Protein AF-A0A382ZZ70-F1 (afdb_monomer_lite)

Secondary structure (DSSP, 8-state):
-BS---TTHHHHHHHHHHHHHHHHHHHHTT--EEEEEEEPPPSEEE-GGG-EEE-TTS-SS-EEEEEEE-SSS-EEEEETTEEEEE-SSS----S---S----EEEEETTEEEEE-TT-TTTT-GGG-SSPBB--HHHHHHHIIIIIHHHHHHHHHH-HHHHHHHHHH-SEEEEEP--SS----EE-SSSTTEEEEE--S-HHHHHHHHHHHHHHHHHHHHHHHS-SS-TTS-TT--B--TT-SS-B-GGGT--

Structure (mmCIF, N/CA/C/O backbone):
data_AF-A0A382ZZ70-F1
#
_entry.id   AF-A0A382ZZ70-F1
#
loop_
_atom_site.group_PDB
_atom_site.id
_atom_site.type_symbol
_atom_site.label_atom_id
_atom_site.label_alt_id
_atom_site.label_comp_id
_atom_site.label_asym_id
_atom_site.label_entity_id
_atom_site.label_seq_id
_atom_site.pdbx_PDB_ins_code
_atom_site.Cartn_x
_atom_site.Cartn_y
_atom_site.Cartn_z
_atom_site.occupancy
_atom_site.B_iso_or_equiv
_atom_site.auth_seq_id
_atom_site.auth_comp_id
_atom_site.auth_asym_id
_atom_site.auth_atom_id
_atom_site.pdbx_PDB_model_num
ATOM 1 N N . PHE A 1 1 ? 7.890 -3.917 -4.780 1.00 55.03 1 PHE A N 1
ATOM 2 C CA . PHE A 1 1 ? 6.941 -2.792 -4.949 1.00 55.03 1 PHE A CA 1
ATOM 3 C C . PHE A 1 1 ? 5.964 -3.090 -6.059 1.00 55.03 1 PHE A C 1
ATOM 5 O O . PHE A 1 1 ? 6.350 -3.782 -6.994 1.00 55.03 1 PHE A O 1
ATOM 12 N N . VAL A 1 2 ? 4.733 -2.582 -5.964 1.00 58.19 2 VAL A N 1
ATOM 13 C CA . VAL A 1 2 ? 3.688 -2.787 -6.975 1.00 58.19 2 VAL A CA 1
ATOM 14 C C . VAL A 1 2 ? 3.118 -1.459 -7.466 1.00 58.19 2 VAL A C 1
ATOM 16 O O . VAL A 1 2 ? 2.994 -0.510 -6.699 1.00 58.19 2 VAL A O 1
ATOM 19 N N . ASP A 1 3 ? 2.786 -1.356 -8.748 1.00 60.97 3 ASP A N 1
ATOM 20 C CA . ASP A 1 3 ? 2.114 -0.192 -9.346 1.00 60.97 3 ASP A CA 1
ATOM 21 C C . ASP A 1 3 ? 0.600 -0.414 -9.550 1.00 60.97 3 ASP A C 1
ATOM 23 O O . ASP A 1 3 ? -0.091 0.456 -10.077 1.00 60.97 3 ASP A O 1
ATOM 27 N N . SER A 1 4 ? 0.083 -1.574 -9.136 1.00 59.34 4 SER A N 1
ATOM 28 C CA . SER A 1 4 ? -1.316 -1.998 -9.254 1.00 59.34 4 SER A CA 1
ATOM 29 C C . SER A 1 4 ? -1.726 -2.788 -8.012 1.00 59.34 4 SER A C 1
ATOM 31 O O . SER A 1 4 ? -0.858 -3.199 -7.248 1.00 59.34 4 SER A O 1
ATOM 33 N N . LEU A 1 5 ? -3.029 -3.033 -7.860 1.00 56.03 5 LEU A N 1
ATOM 34 C CA . LEU A 1 5 ? -3.634 -3.944 -6.875 1.00 56.03 5 LEU A CA 1
ATOM 35 C C . LEU A 1 5 ? -3.997 -5.315 -7.487 1.00 56.03 5 LEU A C 1
ATOM 37 O O . LEU A 1 5 ? -4.421 -6.222 -6.786 1.00 56.03 5 LEU A O 1
ATOM 41 N N . GLU A 1 6 ? -3.822 -5.487 -8.802 1.00 65.75 6 GLU A N 1
ATOM 42 C CA . GLU A 1 6 ? -4.206 -6.706 -9.533 1.00 65.75 6 GLU A CA 1
ATOM 43 C C . GLU A 1 6 ? -3.298 -7.904 -9.179 1.00 65.75 6 GLU A C 1
ATOM 45 O O . GLU A 1 6 ? -2.078 -7.765 -9.304 1.00 65.75 6 GLU A O 1
ATOM 50 N N . PRO A 1 7 ? -3.831 -9.087 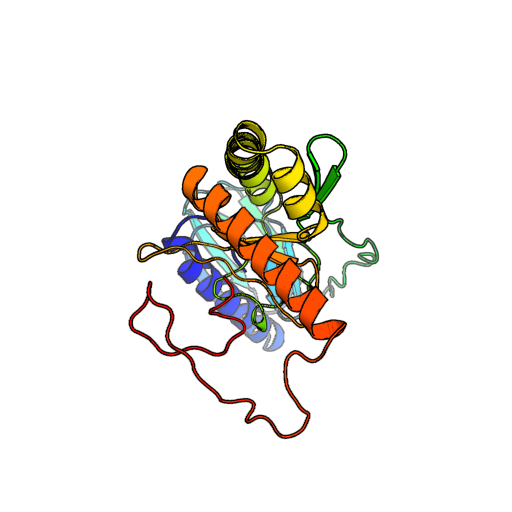-8.805 1.00 59.88 7 PRO A N 1
ATOM 51 C CA . PRO A 1 7 ? -3.048 -10.231 -8.318 1.00 59.88 7 PRO A CA 1
ATOM 52 C C . PRO A 1 7 ? -1.878 -10.659 -9.217 1.00 59.88 7 PRO A C 1
ATOM 54 O O . PRO A 1 7 ? -0.764 -10.870 -8.737 1.00 59.88 7 PRO A O 1
ATOM 57 N N . ASP A 1 8 ? -2.101 -10.711 -10.532 1.00 66.06 8 ASP A N 1
ATOM 58 C CA . ASP A 1 8 ? -1.100 -11.154 -11.514 1.00 66.06 8 ASP A CA 1
ATOM 59 C C . ASP A 1 8 ? 0.012 -10.118 -11.755 1.00 66.06 8 ASP A C 1
ATOM 61 O O . ASP A 1 8 ? 1.059 -10.428 -12.334 1.00 66.06 8 ASP A O 1
ATOM 65 N N . ARG A 1 9 ? -0.172 -8.879 -11.277 1.00 71.44 9 ARG A N 1
ATOM 66 C CA . ARG A 1 9 ? 0.776 -7.787 -11.506 1.00 71.44 9 ARG A CA 1
ATOM 67 C C . ARG A 1 9 ? 2.108 -8.003 -10.800 1.00 71.44 9 ARG A C 1
ATOM 69 O O . ARG A 1 9 ? 3.144 -7.595 -11.318 1.00 71.44 9 ARG A O 1
ATOM 76 N N . VAL A 1 10 ? 2.106 -8.646 -9.634 1.00 65.19 10 VAL A N 1
ATOM 77 C CA . VAL A 1 10 ? 3.328 -8.835 -8.838 1.00 65.19 10 VAL A CA 1
ATOM 78 C C . VAL A 1 10 ? 4.371 -9.644 -9.599 1.00 65.19 10 VAL A C 1
ATOM 80 O O . VAL A 1 10 ? 5.549 -9.295 -9.573 1.00 65.19 10 VAL A O 1
ATOM 83 N N . ILE A 1 11 ? 3.960 -10.693 -10.314 1.00 68.88 11 ILE A N 1
ATOM 84 C CA . ILE A 1 11 ? 4.883 -11.500 -11.123 1.00 68.88 11 ILE A CA 1
ATOM 85 C C . ILE A 1 11 ? 5.451 -10.654 -12.267 1.00 68.88 11 ILE A C 1
ATOM 87 O O . ILE A 1 11 ? 6.662 -10.648 -12.484 1.00 68.88 11 ILE A O 1
ATOM 91 N N . GLU A 1 12 ? 4.600 -9.898 -12.966 1.00 72.69 12 GLU A N 1
ATOM 92 C CA . GLU A 1 12 ? 5.040 -9.015 -14.051 1.00 72.69 12 GLU A CA 1
ATOM 93 C C . GLU A 1 12 ? 6.041 -7.957 -13.578 1.00 72.69 12 GLU A C 1
ATOM 95 O O . GLU A 1 12 ? 7.000 -7.666 -14.286 1.00 72.69 12 GLU A O 1
ATOM 100 N N . LEU A 1 13 ? 5.872 -7.409 -12.375 1.00 71.31 13 LEU A N 1
ATOM 101 C CA . LEU A 1 13 ? 6.796 -6.410 -11.846 1.00 71.31 13 LEU A CA 1
ATOM 102 C C . LEU A 1 13 ? 8.138 -6.988 -11.415 1.00 71.31 13 LEU A C 1
ATOM 104 O O . LEU A 1 13 ? 9.157 -6.360 -11.680 1.00 71.31 13 LEU A O 1
ATOM 108 N N . HIS A 1 14 ? 8.170 -8.189 -10.832 1.00 72.25 14 HIS A N 1
ATOM 109 C CA . HIS A 1 14 ? 9.442 -8.874 -10.589 1.00 72.25 14 HIS A CA 1
ATOM 110 C C . HIS A 1 14 ? 10.169 -9.170 -11.905 1.00 72.25 14 HIS A C 1
ATOM 112 O O . HIS A 1 14 ? 11.382 -8.991 -11.998 1.00 72.25 14 HIS A O 1
ATOM 118 N N . LEU A 1 15 ? 9.432 -9.572 -12.948 1.00 78.56 15 LEU A N 1
ATOM 119 C CA . LEU A 1 15 ? 10.000 -9.744 -14.285 1.00 78.56 15 LEU A CA 1
ATOM 120 C C . LEU A 1 15 ? 10.537 -8.422 -14.845 1.00 78.56 15 LEU A C 1
ATOM 122 O O . LEU A 1 15 ? 11.616 -8.422 -15.427 1.00 78.56 15 LEU A O 1
ATOM 126 N N . LEU A 1 16 ? 9.836 -7.303 -14.643 1.00 82.38 16 LEU A N 1
ATOM 127 C CA . LEU A 1 16 ? 10.285 -5.970 -15.062 1.00 82.38 16 LEU A CA 1
ATOM 128 C C . LEU A 1 16 ? 11.515 -5.485 -14.287 1.00 82.38 16 LEU A C 1
ATOM 130 O O . LEU A 1 16 ? 12.377 -4.834 -14.870 1.00 82.38 16 LEU A O 1
ATOM 134 N N . GLU A 1 17 ? 11.628 -5.815 -13.002 1.00 77.69 17 GLU A N 1
ATOM 135 C CA . GLU A 1 17 ? 12.801 -5.484 -12.191 1.00 77.69 17 GLU A CA 1
ATOM 136 C C . GLU A 1 17 ? 14.027 -6.299 -12.624 1.00 77.69 17 GLU A C 1
ATOM 138 O O . GLU A 1 17 ? 15.085 -5.728 -12.895 1.00 77.69 17 GLU A O 1
ATOM 143 N N . LEU A 1 18 ? 13.871 -7.617 -12.796 1.00 80.69 18 LEU A N 1
ATOM 144 C CA . LEU A 1 18 ? 14.913 -8.479 -13.363 1.00 80.69 18 LEU A CA 1
ATOM 145 C C . LEU A 1 18 ? 15.307 -8.030 -14.771 1.00 80.69 18 LEU A C 1
ATOM 147 O O . LEU A 1 18 ? 16.489 -8.014 -15.115 1.00 80.69 18 LEU A O 1
ATOM 151 N N . PHE A 1 19 ? 14.322 -7.631 -15.572 1.00 86.31 19 PHE A N 1
ATOM 152 C CA . PHE A 1 19 ? 14.548 -7.067 -16.891 1.00 86.31 19 PHE A CA 1
ATOM 153 C C . PHE A 1 19 ? 15.353 -5.765 -16.814 1.00 86.31 19 PHE A C 1
ATOM 155 O O . PHE A 1 19 ? 16.326 -5.622 -17.546 1.00 86.31 19 PHE A O 1
ATOM 162 N N . GLY A 1 20 ? 15.021 -4.853 -15.898 1.00 85.31 20 GLY A N 1
ATOM 163 C CA . GLY A 1 20 ? 15.770 -3.613 -15.689 1.00 85.31 20 GLY A CA 1
ATOM 164 C C . GLY A 1 20 ? 17.231 -3.855 -15.301 1.00 85.31 20 GLY A C 1
ATOM 165 O O . GLY A 1 20 ? 18.121 -3.198 -15.840 1.00 85.31 20 GLY A O 1
ATOM 166 N N . ILE A 1 21 ? 17.489 -4.842 -14.434 1.00 81.31 21 ILE A N 1
ATOM 167 C CA . ILE A 1 21 ? 18.848 -5.286 -14.070 1.00 81.31 21 ILE A CA 1
ATOM 168 C C . ILE A 1 21 ? 19.575 -5.874 -15.286 1.00 81.31 21 ILE A C 1
ATOM 170 O O . ILE A 1 21 ? 20.747 -5.579 -15.520 1.00 81.31 21 ILE A O 1
ATOM 174 N N . TRP A 1 22 ? 18.891 -6.699 -16.079 1.00 89.38 22 TRP A N 1
ATOM 175 C CA . TRP A 1 22 ? 19.470 -7.302 -17.277 1.00 89.38 22 TRP A CA 1
ATOM 176 C C . TRP A 1 22 ? 19.806 -6.258 -18.349 1.00 89.38 22 TRP A C 1
ATOM 178 O O . TRP A 1 22 ? 20.884 -6.321 -18.938 1.00 89.38 22 TRP A O 1
ATOM 188 N N . VAL A 1 23 ? 18.936 -5.267 -18.567 1.00 87.62 23 VAL A N 1
ATOM 189 C CA . VAL A 1 23 ? 19.195 -4.143 -19.479 1.00 87.62 23 VAL A CA 1
ATOM 190 C C . VAL A 1 23 ? 20.415 -3.349 -19.021 1.00 87.62 23 VAL A C 1
ATOM 192 O O . VAL A 1 23 ? 21.303 -3.109 -19.837 1.00 87.62 23 VAL A O 1
ATOM 195 N N . ASP A 1 24 ? 20.501 -2.997 -17.734 1.00 85.56 24 ASP A N 1
ATOM 196 C CA . ASP A 1 24 ? 21.670 -2.314 -17.157 1.00 85.56 24 ASP A CA 1
ATOM 197 C C . ASP A 1 24 ? 22.956 -3.114 -17.415 1.00 85.56 24 ASP A C 1
ATOM 199 O O . ASP A 1 24 ? 23.931 -2.586 -17.950 1.00 85.56 24 ASP A O 1
ATOM 203 N N . PHE A 1 25 ? 22.930 -4.427 -17.163 1.00 86.94 25 PHE A N 1
ATOM 204 C CA . PHE A 1 25 ? 24.057 -5.310 -17.456 1.00 86.94 25 PHE A CA 1
ATOM 205 C C . PHE A 1 25 ? 24.441 -5.302 -18.945 1.00 86.94 25 PHE A C 1
ATOM 207 O O . PHE A 1 25 ? 25.616 -5.152 -19.279 1.00 86.94 25 PHE A O 1
ATOM 214 N N . MET A 1 26 ? 23.478 -5.433 -19.861 1.00 89.88 26 MET A N 1
ATOM 215 C CA . MET A 1 26 ? 23.750 -5.445 -21.304 1.00 89.88 26 MET A CA 1
ATOM 216 C C . MET A 1 26 ? 24.325 -4.114 -21.799 1.00 89.88 26 MET A C 1
ATOM 218 O O . MET A 1 26 ? 25.269 -4.111 -22.594 1.00 89.88 26 MET A O 1
ATOM 222 N N . VAL A 1 27 ? 23.806 -2.996 -21.286 1.00 86.69 27 VAL A N 1
ATOM 223 C CA . VAL A 1 27 ? 24.282 -1.643 -21.596 1.00 86.69 27 VAL A CA 1
ATOM 224 C C . VAL A 1 27 ? 25.704 -1.427 -21.077 1.00 86.69 27 VAL A C 1
ATOM 226 O O . VAL A 1 27 ? 26.567 -0.994 -21.839 1.00 86.69 27 VAL A O 1
ATOM 229 N N . GLN A 1 28 ? 26.000 -1.813 -19.832 1.00 83.44 28 GLN A N 1
ATOM 230 C CA . GLN A 1 28 ? 27.357 -1.735 -19.272 1.00 83.44 28 GLN A CA 1
ATOM 231 C C . GLN A 1 28 ? 28.364 -2.582 -20.062 1.00 83.44 28 GLN A C 1
ATOM 233 O O . GLN A 1 28 ? 29.508 -2.174 -20.261 1.00 83.44 28 GLN A O 1
ATOM 238 N N . GLN A 1 29 ? 27.936 -3.747 -20.555 1.00 88.31 29 GLN A N 1
ATOM 239 C CA . GLN A 1 29 ? 28.754 -4.620 -21.401 1.00 88.31 29 GLN A CA 1
ATOM 240 C C . GLN A 1 29 ? 28.801 -4.178 -22.873 1.00 88.31 29 GLN A C 1
ATOM 242 O O . GLN A 1 29 ? 29.468 -4.838 -23.673 1.00 88.31 29 GLN A O 1
ATOM 247 N N . LYS A 1 30 ? 28.097 -3.099 -23.251 1.00 88.06 30 LYS A N 1
ATOM 248 C CA . LYS A 1 30 ? 27.948 -2.622 -24.638 1.00 88.06 30 LYS A CA 1
ATOM 249 C C . LYS A 1 30 ? 27.485 -3.719 -25.602 1.00 88.06 30 LYS A C 1
ATOM 251 O O . LYS A 1 30 ? 27.866 -3.751 -26.772 1.00 88.06 30 LYS A O 1
ATOM 256 N N . LYS A 1 31 ? 26.679 -4.662 -25.105 1.00 90.50 31 LYS A N 1
ATOM 257 C CA . LYS A 1 31 ? 26.164 -5.778 -25.900 1.00 90.50 31 LYS A CA 1
ATOM 258 C C . LYS A 1 31 ? 24.823 -5.379 -26.508 1.00 90.50 31 LYS A C 1
ATOM 260 O O . LYS A 1 31 ? 23.887 -5.131 -25.748 1.00 90.50 31 LYS A O 1
ATOM 265 N N . PRO A 1 32 ? 24.706 -5.323 -27.845 1.00 92.00 32 PRO A N 1
ATOM 266 C CA . PRO A 1 32 ? 23.441 -4.995 -28.476 1.00 92.00 32 PRO A CA 1
ATOM 267 C C . PRO A 1 32 ? 22.414 -6.097 -28.219 1.00 92.00 32 PRO A C 1
ATOM 269 O O . PRO A 1 32 ? 22.760 -7.277 -28.101 1.00 92.00 32 PRO A O 1
ATOM 272 N N . PHE A 1 33 ? 21.147 -5.706 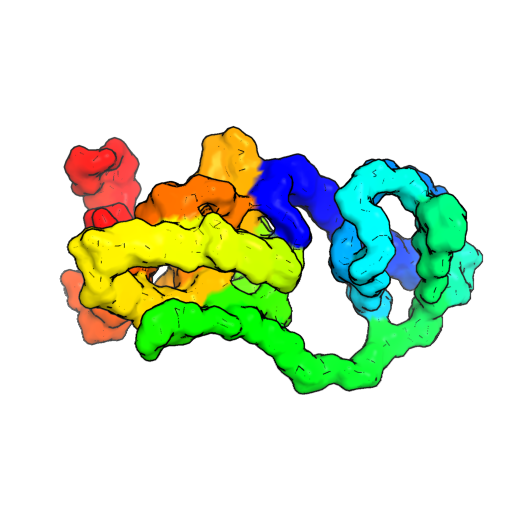-28.154 1.00 94.38 33 PHE A N 1
ATOM 273 C CA . PHE A 1 33 ? 20.030 -6.636 -28.056 1.00 94.38 33 PHE A CA 1
ATOM 274 C C . PHE A 1 33 ? 18.782 -6.060 -28.715 1.00 94.38 33 PHE A C 1
ATOM 276 O O . PHE A 1 33 ? 18.631 -4.844 -28.838 1.00 94.38 33 PHE A O 1
ATOM 283 N N . ASP A 1 34 ? 17.885 -6.959 -29.096 1.00 93.19 34 ASP A N 1
ATOM 284 C CA . ASP A 1 34 ? 16.534 -6.661 -29.552 1.00 93.19 34 ASP A CA 1
ATOM 285 C C . ASP A 1 34 ? 15.608 -7.714 -28.937 1.00 93.19 34 ASP A C 1
ATOM 287 O O . ASP A 1 34 ? 15.880 -8.918 -29.016 1.00 93.19 34 ASP A O 1
ATOM 291 N N . LEU A 1 35 ? 14.573 -7.260 -28.238 1.00 92.44 35 LEU A N 1
ATOM 292 C CA . LEU A 1 35 ? 13.635 -8.103 -27.517 1.00 92.44 35 LEU A CA 1
ATOM 293 C C . LEU A 1 35 ? 12.217 -7.572 -27.694 1.00 92.44 35 LEU A C 1
ATOM 295 O O . LEU A 1 35 ? 11.973 -6.371 -27.648 1.00 92.44 35 LEU A O 1
ATOM 299 N N . SER A 1 36 ? 11.261 -8.490 -27.809 1.00 89.62 36 SER A N 1
ATOM 300 C CA . SER A 1 36 ? 9.839 -8.163 -27.746 1.00 89.62 36 SER A CA 1
ATOM 301 C C . SER A 1 36 ? 9.205 -8.766 -26.496 1.00 89.62 36 SER A C 1
ATOM 303 O O . SER A 1 36 ? 9.306 -9.971 -26.269 1.00 89.62 36 SER A O 1
ATOM 305 N N . LEU A 1 37 ? 8.545 -7.934 -25.690 1.00 86.75 37 LEU A N 1
ATOM 306 C CA . LEU A 1 37 ? 7.870 -8.338 -24.457 1.00 86.75 37 LEU A CA 1
ATOM 307 C C . LEU A 1 37 ? 6.396 -7.950 -24.509 1.00 86.75 37 LEU A C 1
ATOM 309 O O . LEU A 1 37 ? 6.065 -6.787 -24.710 1.00 86.75 37 LEU A O 1
ATOM 313 N N . ASN A 1 38 ? 5.506 -8.918 -24.284 1.00 86.06 38 ASN A N 1
ATOM 314 C CA . ASN A 1 38 ? 4.085 -8.642 -24.106 1.00 86.06 38 ASN A CA 1
ATOM 315 C C . ASN A 1 38 ? 3.797 -8.407 -22.619 1.00 86.06 38 ASN A C 1
ATOM 317 O O . ASN A 1 38 ? 3.591 -9.366 -21.872 1.00 86.06 38 ASN A O 1
ATOM 321 N N . ILE A 1 39 ? 3.847 -7.150 -22.180 1.00 80.81 39 ILE A N 1
ATOM 322 C CA . ILE A 1 39 ? 3.742 -6.773 -20.767 1.00 80.81 39 ILE A CA 1
ATOM 323 C C . ILE A 1 39 ? 3.079 -5.403 -20.603 1.00 80.81 39 ILE A C 1
ATOM 325 O O . ILE A 1 39 ? 3.133 -4.551 -21.488 1.00 80.81 39 ILE A O 1
ATOM 329 N N . LYS A 1 40 ? 2.448 -5.182 -19.450 1.00 80.88 40 LYS A N 1
ATOM 330 C CA . LYS A 1 40 ? 1.959 -3.863 -19.039 1.00 80.88 40 LYS A CA 1
ATOM 331 C C . LYS A 1 40 ? 3.138 -3.064 -18.467 1.00 80.88 40 LYS A C 1
ATOM 333 O O . LYS A 1 40 ? 3.732 -3.474 -17.470 1.00 80.88 40 LYS A O 1
ATOM 338 N N . MET A 1 41 ? 3.527 -1.951 -19.089 1.00 82.31 41 MET A N 1
ATOM 339 C CA . MET A 1 41 ? 4.642 -1.136 -18.577 1.00 82.31 41 MET A CA 1
ATOM 340 C C . MET A 1 41 ? 4.222 -0.348 -17.325 1.00 82.31 41 MET A C 1
ATOM 342 O O . MET A 1 41 ? 3.095 0.153 -17.277 1.00 82.31 41 MET A O 1
ATOM 346 N N . PRO A 1 42 ? 5.088 -0.249 -16.298 1.00 76.81 42 PRO A N 1
ATOM 347 C CA . PRO A 1 42 ? 4.790 0.508 -15.090 1.00 76.81 42 PRO A CA 1
ATOM 348 C C . PRO A 1 42 ? 4.960 2.005 -15.325 1.00 76.81 42 PRO A C 1
ATOM 350 O O . PRO A 1 42 ? 5.723 2.398 -16.197 1.00 76.81 42 PRO A O 1
ATOM 353 N N . ASP A 1 43 ? 4.315 2.851 -14.514 1.00 75.31 43 ASP A N 1
ATOM 354 C CA . ASP A 1 43 ? 4.475 4.319 -14.587 1.00 75.31 43 ASP A CA 1
ATOM 355 C C . ASP A 1 43 ? 5.930 4.780 -14.480 1.00 75.31 43 ASP A C 1
ATOM 357 O O . ASP A 1 43 ? 6.321 5.790 -15.069 1.00 75.31 43 ASP A O 1
ATOM 361 N N . LEU A 1 44 ? 6.722 4.030 -13.720 1.00 76.69 44 LEU A N 1
ATOM 362 C CA . LEU A 1 44 ? 8.132 4.264 -13.499 1.00 76.69 44 LEU A CA 1
ATOM 363 C C . LEU A 1 44 ? 8.865 2.923 -13.587 1.00 76.69 44 LEU A C 1
ATOM 365 O O . LEU A 1 44 ? 8.573 2.011 -12.815 1.00 76.69 44 LEU A O 1
ATOM 369 N N . LEU A 1 45 ? 9.817 2.802 -14.511 1.00 81.06 45 LEU A N 1
ATOM 370 C CA . LEU A 1 45 ? 10.689 1.633 -14.637 1.00 81.06 45 LEU A CA 1
ATOM 371 C C . LEU A 1 45 ? 12.103 2.004 -14.199 1.00 81.06 45 LEU A C 1
ATOM 373 O O . LEU A 1 45 ? 12.702 2.924 -14.755 1.00 81.06 45 LEU A O 1
ATOM 377 N N . LYS A 1 46 ? 12.650 1.274 -13.229 1.00 79.69 46 LYS A N 1
ATOM 378 C CA . LYS A 1 46 ? 14.050 1.404 -12.817 1.00 79.69 46 LYS A CA 1
ATOM 379 C C . LYS A 1 46 ? 14.935 0.522 -13.699 1.00 79.69 46 LYS A C 1
ATOM 381 O O . LYS A 1 46 ? 14.676 -0.670 -13.827 1.00 79.69 46 LYS A O 1
ATOM 386 N N . LEU A 1 47 ? 15.998 1.090 -14.259 1.00 82.44 47 LEU A N 1
ATOM 387 C CA . LEU A 1 47 ? 16.979 0.389 -15.092 1.00 82.44 47 LEU A CA 1
ATOM 388 C C . LEU A 1 47 ? 18.350 0.340 -14.411 1.00 82.44 47 LEU A C 1
ATOM 390 O O . LEU A 1 47 ? 19.324 0.902 -14.906 1.00 82.44 47 LEU A O 1
ATOM 394 N N . GLY A 1 48 ? 18.414 -0.289 -13.236 1.00 73.50 48 GLY A N 1
ATOM 395 C CA . GLY A 1 48 ? 19.660 -0.413 -12.475 1.00 73.50 48 GLY A CA 1
ATOM 396 C C . GLY A 1 48 ? 20.349 0.941 -12.263 1.00 73.50 48 GLY A C 1
ATOM 397 O O . GLY A 1 48 ? 19.742 1.866 -11.717 1.00 73.50 48 GLY A O 1
ATOM 398 N N . SER A 1 49 ? 21.605 1.050 -12.700 1.00 69.12 49 SER A N 1
ATOM 399 C CA . SER A 1 49 ? 22.413 2.275 -12.615 1.00 69.12 49 SER A CA 1
ATOM 400 C C . SER A 1 49 ? 22.005 3.394 -13.585 1.00 69.12 49 SER A C 1
ATOM 402 O O . SER A 1 49 ? 22.362 4.549 -13.360 1.00 69.12 49 SER A O 1
ATOM 404 N N . LEU A 1 50 ? 21.211 3.091 -14.619 1.00 72.81 50 LEU A N 1
ATOM 405 C CA . LEU A 1 50 ? 20.767 4.055 -15.637 1.00 72.81 50 LEU A CA 1
ATOM 406 C C . LEU A 1 50 ? 19.639 4.982 -15.143 1.00 72.81 50 LEU A C 1
ATOM 408 O O . LEU A 1 50 ? 19.235 5.901 -15.855 1.00 72.81 50 LEU A O 1
ATOM 412 N N . GLY A 1 51 ? 19.120 4.750 -13.933 1.00 74.00 51 GLY A N 1
ATOM 413 C CA . GLY A 1 51 ? 18.076 5.568 -13.317 1.00 74.00 51 GLY A CA 1
ATOM 414 C C . GLY A 1 51 ? 16.658 5.085 -13.629 1.00 74.00 51 GLY A C 1
ATOM 415 O O . GLY A 1 51 ? 16.404 3.883 -13.731 1.00 74.00 51 GLY A O 1
ATOM 416 N N . HIS A 1 52 ? 15.714 6.026 -13.718 1.00 77.19 52 HIS A N 1
ATOM 417 C CA . HIS A 1 52 ? 14.292 5.732 -13.912 1.00 77.19 52 HIS A CA 1
ATOM 418 C C . HIS A 1 52 ? 13.768 6.283 -15.240 1.00 77.19 52 HIS A C 1
ATOM 420 O O . HIS A 1 52 ? 14.063 7.418 -15.612 1.00 77.19 52 HIS A O 1
ATOM 426 N N . ILE A 1 53 ? 12.916 5.506 -15.908 1.00 80.00 53 ILE A N 1
ATOM 427 C CA . ILE A 1 53 ? 12.155 5.917 -17.091 1.00 80.00 53 ILE A CA 1
ATOM 428 C C . ILE A 1 53 ? 10.692 6.097 -16.695 1.00 80.00 53 ILE A C 1
ATOM 430 O O . ILE A 1 53 ? 10.107 5.220 -16.062 1.00 80.00 53 ILE A O 1
ATOM 434 N N . LYS A 1 54 ? 10.095 7.226 -17.087 1.00 79.25 54 LYS A N 1
ATOM 435 C CA . LYS A 1 54 ? 8.676 7.527 -16.860 1.00 79.25 54 LYS A CA 1
ATOM 436 C C . LYS A 1 54 ? 7.825 7.101 -18.059 1.00 79.25 54 LYS A C 1
ATOM 438 O O . LYS A 1 54 ? 8.107 7.493 -19.188 1.00 79.25 54 LYS A O 1
ATOM 443 N N . PHE A 1 55 ? 6.734 6.389 -17.790 1.00 77.56 55 PHE A N 1
ATOM 444 C CA . PHE A 1 55 ? 5.738 5.928 -18.765 1.00 77.56 55 PHE A CA 1
ATOM 445 C C . PHE A 1 55 ? 4.348 6.556 -18.518 1.00 77.56 55 PHE A C 1
ATOM 447 O O . PHE A 1 55 ? 3.313 5.932 -18.742 1.00 77.56 55 PHE A O 1
ATOM 454 N N . GLN A 1 56 ? 4.308 7.809 -18.058 1.00 62.72 56 GLN A N 1
ATOM 455 C CA . GLN A 1 56 ? 3.112 8.436 -17.470 1.00 62.72 56 GLN A CA 1
ATOM 456 C C . GLN A 1 56 ? 1.921 8.676 -18.429 1.00 62.72 56 GLN A C 1
ATOM 458 O O . GLN A 1 56 ? 0.854 9.046 -17.957 1.00 62.72 56 GLN A O 1
ATOM 463 N N . ASN A 1 57 ? 2.049 8.416 -19.737 1.00 62.94 57 ASN A N 1
ATOM 464 C CA . ASN A 1 57 ? 0.993 8.660 -20.737 1.00 62.94 57 ASN A CA 1
ATOM 465 C C . ASN A 1 57 ? 0.692 7.457 -21.653 1.00 62.94 57 ASN A C 1
ATOM 467 O O . ASN A 1 57 ? 0.065 7.628 -22.697 1.00 62.94 57 ASN A O 1
ATOM 471 N N . TYR A 1 58 ? 1.148 6.251 -21.308 1.00 67.12 58 TYR A N 1
ATOM 472 C CA . TYR A 1 58 ? 0.938 5.068 -22.150 1.00 67.12 58 TYR A CA 1
ATOM 473 C C . TYR A 1 58 ? -0.287 4.269 -21.717 1.00 67.12 58 TYR A C 1
ATOM 475 O O . TYR A 1 58 ? -0.704 4.324 -20.555 1.00 67.12 58 TYR A O 1
ATOM 483 N N . SER A 1 59 ? -0.864 3.517 -22.661 1.00 63.44 59 SER A N 1
ATOM 484 C CA . SER A 1 59 ? -1.968 2.613 -22.344 1.00 63.44 59 SER A CA 1
ATOM 485 C C . SER A 1 59 ? -1.553 1.651 -21.224 1.00 63.44 59 SER A C 1
ATOM 487 O O . SER A 1 59 ? -0.434 1.136 -21.186 1.00 63.44 59 SER A O 1
ATOM 489 N N . LYS A 1 60 ? -2.481 1.457 -20.284 1.00 66.69 60 LYS A N 1
ATOM 490 C CA . LYS A 1 60 ? -2.331 0.591 -19.110 1.00 66.69 60 LYS A CA 1
ATOM 491 C C . LYS A 1 60 ? -2.700 -0.860 -19.407 1.00 66.69 60 LYS A C 1
ATOM 493 O O . LYS A 1 60 ? -2.782 -1.660 -18.476 1.00 66.69 60 LYS A O 1
ATOM 498 N N . ASP A 1 61 ? -2.911 -1.191 -20.674 1.00 72.56 61 ASP A N 1
ATOM 499 C CA . ASP A 1 61 ? -3.147 -2.554 -21.116 1.00 72.56 61 ASP A CA 1
ATOM 500 C C . ASP A 1 61 ? -1.827 -3.299 -21.333 1.00 72.56 61 ASP A C 1
ATOM 502 O O . ASP A 1 61 ? -0.739 -2.721 -21.407 1.00 72.56 61 ASP A O 1
ATOM 506 N N . LYS A 1 62 ? -1.924 -4.624 -21.429 1.00 72.69 62 LYS A N 1
ATOM 507 C CA . LYS A 1 62 ? -0.795 -5.472 -21.798 1.00 72.69 62 LYS A CA 1
ATOM 508 C C . LYS A 1 62 ? -0.523 -5.295 -23.293 1.00 72.69 62 LYS A C 1
ATOM 510 O O . LYS A 1 62 ? -1.385 -5.604 -24.116 1.00 72.69 62 LYS A O 1
ATOM 515 N N . LEU A 1 63 ? 0.650 -4.767 -23.633 1.00 81.12 63 LEU A N 1
ATOM 516 C CA . LEU A 1 63 ? 1.022 -4.429 -25.007 1.00 81.12 63 LEU A CA 1
ATOM 517 C C . LEU A 1 63 ? 2.326 -5.121 -25.394 1.00 81.12 63 LEU A C 1
ATOM 519 O O . LEU A 1 63 ? 3.145 -5.456 -24.538 1.00 81.12 63 LEU A O 1
ATOM 523 N N . LEU A 1 64 ? 2.521 -5.314 -26.699 1.00 85.75 64 LEU A N 1
ATOM 524 C CA . LEU A 1 64 ? 3.779 -5.812 -27.243 1.00 85.75 64 LEU A CA 1
ATOM 525 C C . LEU A 1 64 ? 4.766 -4.649 -27.383 1.00 85.75 64 LEU A C 1
ATOM 527 O O . LEU A 1 64 ? 4.619 -3.810 -28.270 1.00 85.75 64 LEU A O 1
ATOM 531 N N . TRP A 1 65 ? 5.768 -4.629 -26.511 1.00 87.62 65 TRP A N 1
ATOM 532 C CA . TRP A 1 65 ? 6.854 -3.658 -26.515 1.00 87.62 65 TRP A CA 1
ATOM 533 C C . TRP A 1 65 ? 8.069 -4.220 -27.238 1.00 87.62 65 TRP A C 1
ATOM 535 O O . TRP A 1 65 ? 8.546 -5.296 -26.880 1.00 87.62 65 TRP A O 1
ATOM 545 N N . SER A 1 66 ? 8.600 -3.474 -28.202 1.00 89.81 66 SER A N 1
ATOM 546 C CA . SER A 1 66 ? 9.909 -3.724 -28.807 1.00 89.81 66 SER A CA 1
ATOM 547 C C . SER A 1 66 ? 10.960 -2.904 -28.070 1.00 89.81 66 SER A C 1
ATOM 549 O O . SER A 1 66 ? 10.859 -1.680 -27.994 1.00 89.81 66 SER A O 1
ATOM 551 N N . ILE A 1 67 ? 11.953 -3.576 -27.495 1.00 91.19 67 ILE A N 1
ATOM 552 C CA . ILE A 1 67 ? 12.996 -2.958 -26.682 1.00 91.19 67 ILE A CA 1
ATOM 553 C C . ILE A 1 67 ? 14.341 -3.312 -27.290 1.00 91.19 67 ILE A C 1
ATOM 555 O O . ILE A 1 67 ? 14.686 -4.490 -27.393 1.00 91.19 67 ILE A O 1
ATOM 559 N N . SER A 1 68 ? 15.105 -2.298 -27.683 1.00 91.62 68 SER A N 1
ATOM 560 C CA . SER A 1 68 ? 16.375 -2.517 -28.370 1.00 91.62 68 SER A CA 1
ATOM 561 C C . SER A 1 68 ? 17.471 -1.606 -27.847 1.00 91.62 68 SER A C 1
ATOM 563 O O . SER A 1 68 ? 17.224 -0.459 -27.482 1.00 91.62 68 SER A O 1
ATOM 565 N N . TYR A 1 69 ? 18.693 -2.120 -27.829 1.00 91.50 69 TYR A N 1
ATOM 566 C CA . TYR A 1 69 ? 19.893 -1.349 -27.548 1.00 91.50 69 TYR A CA 1
ATOM 567 C C . TYR A 1 69 ? 20.904 -1.576 -28.664 1.00 91.50 69 TYR A C 1
ATOM 569 O O . TYR A 1 69 ? 21.254 -2.715 -28.977 1.00 91.50 69 TYR A O 1
ATOM 577 N N . ASN A 1 70 ? 21.399 -0.489 -29.253 1.00 86.62 70 ASN A N 1
ATOM 578 C CA . ASN A 1 70 ? 22.306 -0.552 -30.402 1.00 86.62 70 ASN A CA 1
ATOM 579 C C . ASN A 1 70 ? 23.778 -0.846 -30.037 1.00 86.62 70 ASN A C 1
ATOM 581 O O . ASN A 1 70 ? 24.624 -0.887 -30.928 1.00 86.62 70 ASN A O 1
ATOM 585 N N . GLY A 1 71 ? 24.100 -1.047 -28.753 1.00 81.62 71 GLY A N 1
ATOM 586 C CA . GLY A 1 71 ? 25.462 -1.344 -28.290 1.00 81.62 71 GLY A CA 1
ATOM 587 C C . GLY A 1 71 ? 26.339 -0.114 -28.029 1.00 81.62 71 GLY A C 1
ATOM 588 O O . GLY A 1 71 ? 27.476 -0.272 -27.589 1.00 81.62 71 GLY A O 1
ATOM 589 N N . ALA A 1 72 ? 25.838 1.098 -28.281 1.00 75.44 72 ALA A N 1
ATOM 590 C CA . ALA A 1 72 ? 26.611 2.322 -28.082 1.00 75.44 72 ALA A CA 1
ATOM 591 C C . ALA A 1 72 ? 25.804 3.417 -27.378 1.00 75.44 72 ALA A C 1
ATOM 593 O O . ALA A 1 72 ? 26.160 3.810 -26.270 1.00 75.44 72 ALA A O 1
ATOM 594 N N . ASP A 1 73 ? 24.679 3.840 -27.958 1.00 76.38 73 ASP A N 1
ATOM 595 C CA . ASP A 1 73 ? 24.159 5.193 -27.715 1.00 76.38 73 ASP A CA 1
ATOM 596 C C . ASP A 1 73 ? 22.652 5.265 -27.458 1.00 76.38 73 ASP A C 1
ATOM 598 O O . ASP A 1 73 ? 22.174 6.258 -26.913 1.00 76.38 73 ASP A O 1
ATOM 602 N N . ILE A 1 74 ? 21.875 4.262 -27.880 1.00 84.62 74 ILE A N 1
ATOM 603 C CA . ILE A 1 74 ? 20.410 4.355 -27.868 1.00 84.62 74 ILE A CA 1
ATOM 604 C C . ILE A 1 74 ? 19.815 3.071 -27.317 1.00 84.62 74 ILE A C 1
ATOM 606 O O . ILE A 1 74 ? 19.938 2.015 -27.938 1.00 84.62 74 ILE A O 1
ATOM 610 N N . LEU A 1 75 ? 19.139 3.199 -26.175 1.00 87.50 75 LEU A N 1
ATOM 611 C CA . LEU A 1 75 ? 18.165 2.241 -25.669 1.00 87.50 75 LEU A CA 1
ATOM 612 C C . LEU A 1 75 ? 16.768 2.746 -26.042 1.00 87.50 75 LEU A C 1
ATOM 614 O O . LEU A 1 75 ? 16.393 3.850 -25.650 1.00 87.50 75 LEU A O 1
ATOM 618 N N . SER A 1 76 ? 15.998 1.968 -26.794 1.00 88.44 76 SER A N 1
ATOM 619 C CA . SER A 1 76 ? 14.646 2.327 -27.216 1.00 88.44 76 SER A CA 1
ATOM 620 C C . SER A 1 76 ? 13.600 1.385 -26.633 1.00 88.44 76 SER A C 1
ATOM 622 O O . SER A 1 76 ? 13.826 0.183 -26.537 1.00 88.44 76 SER A O 1
ATOM 624 N N . PHE A 1 77 ? 12.449 1.945 -26.271 1.00 89.44 77 PHE A N 1
ATOM 625 C CA . PHE A 1 77 ? 11.223 1.237 -25.918 1.00 89.44 77 PHE A CA 1
ATOM 626 C C . PHE A 1 77 ? 10.137 1.702 -26.880 1.00 89.44 77 PHE A C 1
ATOM 628 O O . PHE A 1 77 ? 9.816 2.890 -26.902 1.00 89.44 77 PHE A O 1
ATOM 635 N N . ALA A 1 78 ? 9.589 0.792 -27.677 1.00 86.75 78 ALA A N 1
ATOM 636 C CA . ALA A 1 78 ? 8.606 1.114 -28.698 1.00 86.75 78 ALA A CA 1
ATOM 637 C C . ALA A 1 78 ? 7.321 0.292 -28.546 1.00 86.75 78 ALA A C 1
ATOM 639 O O . ALA A 1 78 ? 7.374 -0.925 -28.377 1.00 86.75 78 ALA A O 1
ATOM 640 N N . GLU A 1 79 ? 6.174 0.955 -28.665 1.00 85.44 79 GLU A N 1
ATOM 641 C CA . GLU A 1 79 ? 4.852 0.345 -28.839 1.00 85.44 79 GLU A CA 1
ATOM 642 C C . GLU A 1 79 ? 4.135 1.094 -29.964 1.00 85.44 79 GLU A C 1
ATOM 644 O O . GLU A 1 79 ? 3.847 2.283 -29.845 1.00 85.44 79 GLU A O 1
ATOM 649 N N . LYS A 1 80 ? 3.869 0.411 -31.085 1.00 76.69 80 LYS A N 1
ATOM 650 C CA . LYS A 1 80 ? 3.257 1.011 -32.287 1.00 76.69 80 LYS A CA 1
ATOM 651 C C . LYS A 1 80 ? 3.967 2.307 -32.724 1.00 76.69 80 LYS A C 1
ATOM 653 O O . LYS A 1 80 ? 5.102 2.241 -33.179 1.00 76.69 80 LYS A O 1
ATOM 658 N N . GLU A 1 81 ? 3.300 3.461 -32.624 1.00 70.25 81 GLU A N 1
ATOM 659 C CA . GLU A 1 81 ? 3.830 4.782 -33.007 1.00 70.25 81 GLU A CA 1
ATOM 660 C C . GLU A 1 81 ? 4.601 5.476 -31.873 1.00 70.25 81 GLU A C 1
ATOM 662 O O . GLU A 1 81 ? 5.234 6.510 -32.085 1.00 70.25 81 GLU A O 1
ATOM 667 N N . HIS A 1 82 ? 4.570 4.919 -30.665 1.00 75.06 82 HIS A N 1
ATOM 668 C CA . HIS A 1 82 ? 5.227 5.490 -29.503 1.00 75.06 82 HIS A CA 1
ATOM 669 C C . HIS A 1 82 ? 6.633 4.932 -29.356 1.00 75.06 82 HIS A C 1
ATOM 671 O O . HIS A 1 82 ? 6.809 3.724 -29.222 1.00 75.06 82 HIS A O 1
ATOM 677 N N . ILE A 1 83 ? 7.634 5.812 -29.330 1.00 81.31 83 ILE A N 1
ATOM 678 C CA . ILE A 1 83 ? 9.035 5.435 -29.139 1.00 81.31 83 ILE A CA 1
ATOM 679 C C . ILE A 1 83 ? 9.633 6.317 -28.045 1.00 81.31 83 ILE A C 1
ATOM 681 O O . ILE A 1 83 ? 9.681 7.539 -28.170 1.00 81.31 83 ILE A O 1
ATOM 685 N N . ILE A 1 84 ? 10.123 5.685 -26.983 1.00 82.81 84 ILE A N 1
ATOM 686 C CA . ILE A 1 84 ? 10.940 6.314 -25.948 1.00 82.81 84 ILE A CA 1
ATOM 687 C C . ILE A 1 84 ? 12.384 5.929 -26.217 1.00 82.81 84 ILE A C 1
ATOM 689 O O . ILE A 1 84 ? 12.710 4.747 -26.245 1.00 82.81 84 ILE A O 1
ATOM 693 N N . THR A 1 85 ? 13.262 6.912 -26.373 1.00 81.75 85 THR A N 1
ATOM 694 C CA . THR A 1 85 ? 14.707 6.690 -26.480 1.00 81.75 85 THR A CA 1
ATOM 695 C C . THR A 1 85 ? 15.421 7.263 -25.273 1.00 81.75 85 THR A C 1
ATOM 697 O O . THR A 1 85 ? 15.242 8.431 -24.933 1.00 81.75 85 THR A O 1
ATOM 700 N N . VAL A 1 86 ? 16.271 6.450 -24.662 1.00 78.00 86 VAL A N 1
ATOM 701 C CA . VAL A 1 86 ? 17.170 6.830 -23.578 1.00 78.00 86 VAL A CA 1
ATOM 702 C C . VAL A 1 86 ? 18.594 6.758 -24.101 1.00 78.00 86 VAL A C 1
ATOM 704 O O . VAL A 1 86 ? 18.992 5.753 -24.691 1.00 78.00 86 VAL A O 1
ATOM 707 N N . ASN A 1 87 ? 19.356 7.828 -23.885 1.00 77.31 87 ASN A N 1
ATOM 708 C CA . ASN A 1 87 ? 20.792 7.821 -24.116 1.00 77.31 87 ASN A CA 1
ATOM 709 C C . ASN A 1 87 ? 21.483 7.321 -22.836 1.00 77.31 87 ASN A C 1
ATOM 711 O O . ASN A 1 87 ? 21.454 8.042 -21.840 1.00 77.31 87 ASN A O 1
ATOM 715 N N . PRO A 1 88 ? 22.083 6.118 -22.832 1.00 69.12 88 PRO A N 1
ATOM 716 C CA . PRO A 1 88 ? 22.694 5.549 -21.638 1.00 69.12 88 PRO A CA 1
ATOM 717 C C . PRO A 1 88 ? 24.082 6.129 -21.324 1.00 69.12 88 PRO A C 1
ATOM 719 O O . PRO A 1 88 ? 24.584 5.918 -20.226 1.00 69.12 88 PRO A O 1
ATOM 722 N N . LEU A 1 89 ? 24.721 6.841 -22.265 1.00 64.62 89 LEU A N 1
ATOM 723 C CA . LEU A 1 89 ? 26.025 7.489 -22.051 1.00 64.62 89 LEU A CA 1
ATOM 724 C C . LEU A 1 89 ? 25.896 8.829 -21.331 1.00 64.62 89 LEU A C 1
ATOM 726 O O . LEU A 1 89 ? 26.818 9.260 -20.636 1.00 64.62 89 LEU A O 1
ATOM 730 N N . ILE A 1 90 ? 24.750 9.489 -21.492 1.00 54.81 90 ILE A N 1
ATOM 731 C CA . ILE A 1 90 ? 24.375 10.582 -20.612 1.00 54.81 90 ILE A CA 1
ATOM 732 C C . ILE A 1 90 ? 23.937 9.892 -19.332 1.00 54.81 90 ILE A C 1
ATOM 734 O O . ILE A 1 90 ? 22.833 9.359 -19.255 1.00 54.81 90 ILE A O 1
ATOM 738 N N . ASN A 1 91 ? 24.836 9.861 -18.349 1.00 45.12 91 ASN A N 1
ATOM 739 C CA . ASN A 1 91 ? 24.472 9.618 -16.965 1.00 45.12 91 ASN A CA 1
ATOM 740 C C . ASN A 1 91 ? 23.324 10.578 -16.643 1.00 45.12 91 ASN A C 1
ATOM 742 O O . ASN A 1 91 ? 23.552 11.714 -16.233 1.00 45.12 91 ASN A O 1
ATOM 746 N N . ASN A 1 92 ? 22.087 10.119 -16.801 1.00 42.75 92 ASN A N 1
ATOM 747 C CA . ASN A 1 92 ? 20.932 10.739 -16.192 1.00 42.75 92 ASN A CA 1
ATOM 748 C C . ASN A 1 92 ? 20.996 10.397 -14.694 1.00 42.75 92 ASN A C 1
ATOM 750 O O . ASN A 1 92 ? 20.055 9.862 -14.116 1.00 42.75 92 ASN A O 1
ATOM 754 N N . TYR A 1 93 ? 22.092 10.788 -14.028 1.00 41.12 93 TYR A N 1
ATOM 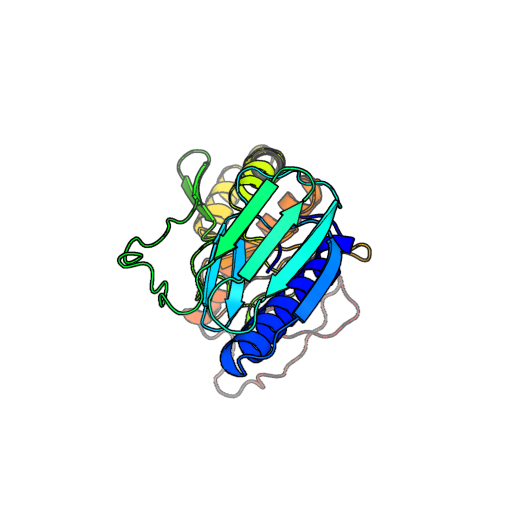755 C CA . TYR A 1 93 ? 21.900 11.533 -12.801 1.00 41.12 93 TYR A CA 1
ATOM 756 C C . TYR A 1 93 ? 21.081 12.728 -13.249 1.00 41.12 93 TYR A C 1
ATOM 758 O O . TYR A 1 93 ? 21.621 13.710 -13.747 1.00 41.12 93 TYR A O 1
ATOM 766 N N . SER A 1 94 ? 19.761 12.586 -13.196 1.00 38.62 94 SER A N 1
ATOM 767 C CA . SER A 1 94 ? 18.872 13.725 -13.201 1.00 38.62 94 SER A CA 1
ATOM 768 C C . SER A 1 94 ? 19.435 14.682 -12.155 1.00 38.62 94 SER A C 1
ATOM 770 O O . SER A 1 94 ? 19.336 14.417 -10.953 1.00 38.62 94 SER A O 1
ATOM 772 N N . GLU A 1 95 ? 20.126 15.724 -12.621 1.00 36.88 95 GLU A N 1
ATOM 773 C CA . GLU A 1 95 ? 20.470 16.874 -11.810 1.00 36.88 95 GLU A CA 1
ATOM 774 C C . GLU A 1 95 ? 19.162 17.334 -11.172 1.00 36.88 95 GLU A C 1
ATOM 776 O O . GLU A 1 95 ? 18.202 17.677 -11.858 1.00 36.88 95 GLU A O 1
ATOM 781 N N . GLY A 1 96 ? 19.111 17.257 -9.844 1.00 36.22 96 GLY A N 1
ATOM 782 C CA . GLY A 1 96 ? 17.965 17.699 -9.066 1.00 36.22 96 GLY A CA 1
ATOM 783 C C . GLY A 1 96 ? 16.851 16.665 -8.938 1.00 36.22 96 GLY A C 1
ATOM 784 O O . GLY A 1 96 ? 15.802 16.791 -9.549 1.00 36.22 96 GLY A O 1
ATOM 785 N N . ASN A 1 97 ? 17.011 15.727 -8.008 1.00 33.94 97 ASN A N 1
ATOM 786 C CA . ASN A 1 97 ? 15.874 15.289 -7.197 1.00 33.94 97 ASN A CA 1
ATOM 787 C C . ASN A 1 97 ? 16.277 15.297 -5.712 1.00 33.94 97 ASN A C 1
ATOM 789 O O . ASN A 1 97 ? 16.218 14.307 -4.997 1.00 33.94 97 ASN A O 1
ATOM 793 N N . LEU A 1 98 ? 16.738 16.470 -5.257 1.00 35.09 98 LEU A N 1
ATOM 794 C CA . LEU A 1 98 ? 16.684 16.864 -3.841 1.00 35.09 98 LEU A CA 1
ATOM 795 C C . LEU A 1 98 ? 15.271 17.326 -3.438 1.00 35.09 98 LEU A C 1
ATOM 797 O O . LEU A 1 98 ? 15.051 17.710 -2.291 1.00 35.09 98 LEU A O 1
ATOM 801 N N . ASN A 1 99 ? 14.304 17.273 -4.358 1.00 37.69 99 ASN A N 1
ATOM 802 C CA . ASN A 1 99 ? 12.902 17.295 -3.989 1.00 37.69 99 ASN A CA 1
ATOM 803 C C . ASN A 1 99 ? 12.604 15.957 -3.314 1.00 37.69 99 ASN A C 1
ATOM 805 O O . ASN A 1 99 ? 12.599 14.918 -3.966 1.00 37.69 99 ASN A O 1
ATOM 809 N N . ARG A 1 100 ? 12.404 15.983 -1.992 1.00 42.25 100 ARG A N 1
ATOM 810 C CA . ARG A 1 100 ? 11.700 14.919 -1.272 1.00 42.25 100 ARG A CA 1
ATOM 811 C C . ARG A 1 100 ? 10.348 14.758 -1.968 1.00 42.25 100 ARG A C 1
ATOM 813 O O . ARG A 1 100 ? 9.452 15.555 -1.710 1.00 42.25 100 ARG A O 1
ATOM 820 N N . ASP A 1 101 ? 10.243 13.832 -2.918 1.00 51.69 101 ASP A N 1
ATOM 821 C CA . ASP A 1 101 ? 9.000 13.589 -3.644 1.00 51.69 101 ASP A CA 1
ATOM 822 C C . ASP A 1 101 ? 7.942 13.206 -2.602 1.00 51.69 101 ASP A C 1
ATOM 824 O O . ASP A 1 101 ? 8.058 12.202 -1.902 1.00 51.69 101 ASP A O 1
ATOM 828 N N . PHE A 1 102 ? 6.989 14.115 -2.411 1.00 57.91 102 PHE A N 1
ATOM 829 C CA . PHE A 1 102 ? 6.183 14.229 -1.203 1.00 57.91 102 PHE A CA 1
ATOM 830 C C . PHE A 1 102 ? 5.325 12.987 -0.944 1.00 57.91 102 PHE A C 1
ATOM 832 O O . PHE A 1 102 ? 4.762 12.393 -1.867 1.00 57.91 102 PHE A O 1
ATOM 839 N N . SER A 1 103 ? 5.167 12.647 0.336 1.00 75.94 103 SER A N 1
ATOM 840 C CA . SER A 1 103 ? 4.081 11.802 0.818 1.00 75.94 103 SER A CA 1
ATOM 841 C C . SER A 1 103 ? 2.736 12.355 0.345 1.00 75.94 103 SER A C 1
ATOM 843 O O . SER A 1 103 ? 2.510 13.572 0.329 1.00 75.94 103 SER A O 1
ATOM 845 N N . ILE A 1 104 ? 1.806 11.469 -0.001 1.00 88.81 104 ILE A N 1
ATOM 846 C CA . ILE A 1 104 ? 0.433 11.874 -0.292 1.00 88.81 104 ILE A CA 1
ATOM 847 C C . ILE A 1 104 ? -0.246 12.125 1.050 1.00 88.81 104 ILE A C 1
ATOM 849 O O . ILE A 1 104 ? -0.422 11.198 1.833 1.00 88.81 104 ILE A O 1
ATOM 853 N N . ASN A 1 105 ? -0.600 13.375 1.324 1.00 90.62 105 ASN A N 1
ATOM 854 C CA . ASN A 1 105 ? -1.218 13.764 2.585 1.00 90.62 105 ASN A CA 1
ATOM 855 C C . ASN A 1 105 ? -2.739 13.792 2.442 1.00 90.62 105 ASN A C 1
ATOM 857 O O . ASN A 1 105 ? -3.268 14.457 1.549 1.00 90.62 105 ASN A O 1
ATOM 861 N N . PHE A 1 106 ? -3.432 13.126 3.358 1.00 93.56 106 PHE A N 1
ATOM 862 C CA . PHE A 1 106 ? -4.886 13.116 3.446 1.00 93.56 106 PHE A CA 1
ATOM 863 C C . PHE A 1 106 ? -5.339 13.756 4.754 1.00 93.56 106 PHE A C 1
ATOM 865 O O . PHE A 1 106 ? -4.636 13.735 5.766 1.00 93.56 106 PHE A O 1
ATOM 872 N N . ARG A 1 107 ? -6.539 14.336 4.728 1.00 92.38 107 ARG A N 1
ATOM 873 C CA . ARG A 1 107 ? -7.238 14.794 5.929 1.00 92.38 107 ARG A CA 1
ATOM 874 C C . ARG A 1 107 ? -8.503 13.978 6.102 1.00 92.38 107 ARG A C 1
ATOM 876 O O . ARG A 1 107 ? -9.245 13.794 5.141 1.00 92.38 107 ARG A O 1
ATOM 883 N N . TYR A 1 108 ? -8.740 13.547 7.330 1.00 93.19 108 TYR A N 1
ATOM 884 C CA . TYR A 1 108 ? -9.959 12.873 7.741 1.00 93.19 108 TYR A CA 1
ATOM 885 C C . TYR A 1 108 ? -10.422 13.496 9.057 1.00 93.19 108 TYR A C 1
ATOM 887 O O . TYR A 1 108 ? -9.690 13.487 10.050 1.00 93.19 108 TYR A O 1
ATOM 895 N N . ASN A 1 109 ? -11.610 14.104 9.047 1.00 89.06 109 ASN A N 1
ATOM 896 C CA . ASN A 1 109 ? -12.115 14.940 10.139 1.00 89.06 109 ASN A CA 1
ATOM 897 C C . ASN A 1 109 ? -11.072 15.987 10.592 1.00 89.06 109 ASN A C 1
ATOM 899 O O . ASN A 1 109 ? -10.617 16.802 9.786 1.00 89.06 109 ASN A O 1
ATOM 903 N N . ASN A 1 110 ? -10.680 15.960 11.869 1.00 86.62 110 ASN A N 1
ATOM 904 C CA . ASN A 1 110 ? -9.716 16.892 12.467 1.00 86.62 110 ASN A CA 1
ATOM 905 C C . ASN A 1 110 ? -8.270 16.365 12.471 1.00 86.62 110 ASN A C 1
ATOM 907 O O . ASN A 1 110 ? -7.402 16.969 13.101 1.00 86.62 110 ASN A O 1
ATOM 911 N N . SER A 1 111 ? -8.006 15.264 11.768 1.00 88.56 111 SER A N 1
ATOM 912 C CA . SER A 1 111 ? -6.716 14.576 11.750 1.00 88.56 111 SER A CA 1
ATOM 913 C C . SER A 1 111 ? -6.179 14.428 10.327 1.00 88.56 111 SER A C 1
ATOM 915 O O . SER A 1 111 ? -6.887 14.610 9.331 1.00 88.56 111 SER A O 1
ATOM 917 N N . SER A 1 112 ? -4.893 14.109 10.224 1.00 91.50 112 SER A N 1
ATOM 918 C CA . SER A 1 112 ? -4.210 13.881 8.953 1.00 91.50 112 SER A CA 1
ATOM 919 C C . SER A 1 112 ? -3.356 12.630 9.014 1.00 91.50 112 SER A C 1
ATOM 921 O O . SER A 1 112 ? -2.784 12.330 10.059 1.00 91.50 112 SER A O 1
ATOM 923 N N . PHE A 1 113 ? -3.229 11.965 7.875 1.00 94.31 113 PHE A N 1
ATOM 924 C CA . PHE A 1 113 ? -2.330 10.836 7.685 1.00 94.31 113 PHE A CA 1
ATOM 925 C C . PHE A 1 113 ? -1.636 10.945 6.330 1.00 94.31 113 PHE A C 1
ATOM 927 O O . PHE A 1 113 ? -2.088 11.679 5.441 1.00 94.31 113 PHE A O 1
ATOM 934 N N . GLU A 1 114 ? -0.541 10.215 6.168 1.00 93.75 114 GLU A N 1
ATOM 935 C CA . GLU A 1 114 ? 0.254 10.218 4.949 1.00 93.75 114 GLU A CA 1
ATOM 936 C C . GLU A 1 114 ? 0.428 8.826 4.338 1.00 93.75 114 GLU A C 1
ATOM 938 O O . GLU A 1 114 ? 0.497 7.814 5.034 1.00 93.75 114 GLU A O 1
ATOM 943 N N . ILE A 1 115 ? 0.537 8.799 3.007 1.00 93.06 115 ILE A N 1
ATOM 944 C CA . ILE A 1 115 ? 0.947 7.635 2.220 1.00 93.06 115 ILE A CA 1
ATOM 945 C C . ILE A 1 115 ? 2.292 7.972 1.549 1.00 93.06 115 ILE A C 1
ATOM 947 O O . ILE A 1 115 ? 2.312 8.650 0.511 1.00 93.06 115 ILE A O 1
ATOM 951 N N . PRO A 1 116 ? 3.434 7.548 2.120 1.00 88.31 116 PRO A N 1
ATOM 952 C CA . PRO A 1 116 ? 4.770 7.968 1.694 1.00 88.31 116 PRO A CA 1
ATOM 953 C C . PRO A 1 116 ? 5.305 7.125 0.524 1.00 88.31 116 PRO A C 1
ATOM 955 O O . PRO A 1 116 ? 6.351 6.489 0.619 1.00 88.31 116 PRO A O 1
ATOM 958 N N . VAL A 1 117 ? 4.607 7.129 -0.617 1.00 81.75 117 VAL A N 1
ATOM 959 C CA . VAL A 1 117 ? 4.902 6.252 -1.775 1.00 81.75 117 VAL A CA 1
ATOM 960 C C . VAL A 1 117 ? 6.319 6.389 -2.361 1.00 81.75 117 VAL A C 1
ATOM 962 O O . VAL A 1 117 ? 6.771 5.507 -3.092 1.00 81.75 117 VAL A O 1
ATOM 965 N N . ASN A 1 118 ? 7.037 7.471 -2.053 1.00 73.00 118 ASN A N 1
ATOM 966 C CA . ASN A 1 118 ? 8.391 7.740 -2.545 1.00 73.00 118 ASN A CA 1
ATOM 967 C C . ASN A 1 118 ? 9.478 7.625 -1.464 1.00 73.00 118 ASN A C 1
ATOM 969 O O . ASN A 1 118 ? 10.661 7.714 -1.795 1.00 73.00 118 ASN A O 1
ATOM 973 N N . ASP A 1 119 ? 9.110 7.397 -0.201 1.00 77.31 119 ASP A N 1
ATOM 974 C CA . ASP A 1 119 ? 10.078 7.255 0.883 1.00 77.31 119 ASP A CA 1
ATOM 975 C C . ASP A 1 119 ? 10.625 5.827 0.906 1.00 77.31 119 ASP A C 1
ATOM 977 O O . ASP A 1 119 ? 9.924 4.880 1.251 1.00 77.31 119 ASP A O 1
ATOM 981 N N . ASN A 1 120 ? 11.887 5.658 0.510 1.00 72.38 120 ASN A N 1
ATOM 982 C CA . ASN A 1 120 ? 12.498 4.333 0.447 1.00 72.38 120 ASN A CA 1
ATOM 983 C C . ASN A 1 120 ? 12.690 3.692 1.828 1.00 72.38 120 ASN A C 1
ATOM 985 O O . ASN A 1 120 ? 12.673 2.471 1.897 1.00 72.38 120 ASN A O 1
ATOM 989 N N . ALA A 1 121 ? 12.863 4.479 2.895 1.00 73.19 121 ALA A N 1
ATOM 990 C CA . ALA A 1 121 ? 13.050 3.937 4.237 1.00 73.19 121 ALA A CA 1
ATOM 991 C C . ALA A 1 121 ? 11.729 3.394 4.796 1.00 73.19 121 ALA A C 1
ATOM 993 O O . ALA A 1 121 ? 11.696 2.303 5.358 1.00 73.19 121 ALA A O 1
ATOM 994 N N . LEU A 1 122 ? 10.628 4.124 4.589 1.00 75.44 122 LEU A N 1
ATOM 995 C CA . LEU A 1 122 ? 9.292 3.686 5.014 1.00 75.44 122 LEU A CA 1
ATOM 996 C C . LEU A 1 122 ? 8.689 2.628 4.091 1.00 75.44 122 LEU A C 1
ATOM 998 O O . LEU A 1 122 ? 7.857 1.836 4.516 1.00 75.44 122 LEU A O 1
ATOM 1002 N N . CYS A 1 123 ? 9.116 2.595 2.832 1.00 71.38 123 CYS A N 1
ATOM 1003 C CA . CYS A 1 123 ? 8.714 1.573 1.881 1.00 71.38 123 CYS A CA 1
ATOM 1004 C C . CYS A 1 123 ? 9.599 0.311 1.949 1.00 71.38 123 CYS A C 1
ATOM 1006 O O . CYS A 1 123 ? 9.568 -0.492 1.023 1.00 71.38 123 CYS A O 1
ATOM 1008 N N . GLU A 1 124 ? 10.420 0.103 2.977 1.00 68.94 124 GLU A N 1
ATOM 1009 C CA . GLU A 1 124 ? 11.342 -1.036 2.993 1.00 68.94 124 GLU A CA 1
ATOM 1010 C C . GLU A 1 124 ? 10.583 -2.385 3.106 1.00 68.94 124 GLU A C 1
ATOM 1012 O O . GLU A 1 124 ? 9.850 -2.606 4.075 1.00 68.94 124 GLU A O 1
ATOM 1017 N N . PRO A 1 125 ? 10.749 -3.326 2.151 1.00 61.09 125 PRO A N 1
ATOM 1018 C CA . PRO A 1 125 ? 10.008 -4.591 2.118 1.00 61.09 125 PRO A CA 1
ATOM 1019 C C . PRO A 1 125 ? 10.213 -5.499 3.335 1.00 61.09 125 PRO A C 1
ATOM 1021 O O . PRO A 1 125 ? 9.380 -6.368 3.559 1.00 61.09 125 PRO A O 1
ATOM 1024 N N . TYR A 1 126 ? 11.271 -5.319 4.134 1.00 65.38 126 TYR A N 1
ATOM 1025 C CA . TYR A 1 126 ? 11.493 -6.127 5.341 1.00 65.38 126 TYR A CA 1
ATOM 1026 C C . TYR A 1 126 ? 10.409 -5.949 6.410 1.00 65.38 126 TYR A C 1
ATOM 1028 O O . TYR A 1 126 ? 10.203 -6.854 7.215 1.00 65.38 126 TYR A O 1
ATOM 1036 N N . TYR A 1 127 ? 9.707 -4.815 6.407 1.00 66.50 127 TYR A N 1
ATOM 1037 C CA . TYR A 1 127 ? 8.640 -4.528 7.368 1.00 66.50 127 TYR A CA 1
ATOM 1038 C C . TYR A 1 127 ? 7.245 -4.899 6.852 1.00 66.50 127 TYR A C 1
ATOM 1040 O O . TYR A 1 127 ? 6.281 -4.849 7.613 1.00 66.50 127 TYR A O 1
ATOM 1048 N N . ALA A 1 128 ? 7.124 -5.272 5.576 1.00 70.06 128 ALA A N 1
ATOM 1049 C CA . ALA A 1 128 ? 5.859 -5.609 4.941 1.00 70.06 128 ALA A CA 1
ATOM 1050 C C . ALA A 1 128 ? 5.764 -7.118 4.673 1.00 70.06 128 ALA A C 1
ATOM 1052 O O . ALA A 1 128 ? 6.690 -7.748 4.171 1.00 70.06 128 ALA A O 1
ATOM 1053 N N . ASN A 1 129 ? 4.606 -7.710 4.956 1.00 71.25 129 ASN A N 1
ATOM 1054 C CA . ASN A 1 129 ? 4.319 -9.119 4.652 1.00 71.25 129 ASN A CA 1
ATOM 1055 C C . ASN A 1 129 ? 3.863 -9.348 3.197 1.00 71.25 129 ASN A C 1
ATOM 1057 O O . ASN A 1 129 ? 3.664 -10.490 2.782 1.00 71.25 129 ASN A O 1
ATOM 1061 N N . ALA A 1 130 ? 3.712 -8.275 2.419 1.00 75.12 130 ALA A N 1
ATOM 1062 C CA . ALA A 1 130 ? 3.382 -8.300 1.003 1.00 75.12 130 ALA A CA 1
ATOM 1063 C C . ALA A 1 130 ? 3.999 -7.092 0.281 1.00 75.12 130 ALA A C 1
ATOM 1065 O O . ALA A 1 130 ? 4.589 -6.196 0.886 1.00 75.12 130 ALA A O 1
ATOM 1066 N N . ALA A 1 131 ? 3.895 -7.064 -1.046 1.00 80.94 131 ALA A N 1
ATOM 1067 C CA . ALA A 1 131 ? 4.511 -6.007 -1.829 1.00 80.94 131 ALA A CA 1
ATOM 1068 C C . ALA A 1 131 ? 3.757 -4.672 -1.664 1.00 80.94 131 ALA A C 1
ATOM 1070 O O . ALA A 1 131 ? 2.566 -4.579 -1.939 1.00 80.94 131 ALA A O 1
ATOM 1071 N N . ILE A 1 132 ? 4.471 -3.618 -1.265 1.00 84.38 132 ILE A N 1
ATOM 1072 C CA . ILE A 1 132 ? 3.897 -2.277 -1.063 1.00 84.38 132 ILE A CA 1
ATOM 1073 C C . ILE A 1 132 ? 3.543 -1.632 -2.404 1.00 84.38 132 ILE A C 1
ATOM 1075 O O . ILE A 1 132 ? 4.345 -1.659 -3.348 1.00 84.38 132 ILE A O 1
ATOM 1079 N N . VAL A 1 133 ? 2.368 -1.012 -2.474 1.00 84.31 133 VAL A N 1
ATOM 1080 C CA . VAL A 1 133 ? 1.873 -0.307 -3.658 1.00 84.31 133 VAL A CA 1
ATOM 1081 C C . VAL A 1 133 ? 2.407 1.127 -3.658 1.00 84.31 133 VAL A C 1
ATOM 1083 O O . VAL A 1 133 ? 2.209 1.873 -2.703 1.00 84.31 133 VAL A O 1
ATOM 1086 N N . ARG A 1 134 ? 3.104 1.523 -4.729 1.00 82.62 134 ARG A N 1
ATOM 1087 C CA . ARG A 1 134 ? 3.792 2.828 -4.843 1.00 82.62 134 ARG A CA 1
ATOM 1088 C C . ARG A 1 134 ? 3.270 3.726 -5.964 1.00 82.62 134 ARG A C 1
ATOM 1090 O O . ARG A 1 134 ? 3.768 4.833 -6.139 1.00 82.62 134 ARG A O 1
ATOM 1097 N N . SER A 1 135 ? 2.271 3.289 -6.734 1.00 82.88 135 SER A N 1
ATOM 1098 C CA . SER A 1 135 ? 1.646 4.175 -7.725 1.00 82.88 135 SER A CA 1
ATOM 1099 C C . SER A 1 135 ? 0.811 5.237 -7.015 1.00 82.88 135 SER A C 1
ATOM 1101 O O . SER A 1 135 ? -0.213 4.922 -6.413 1.00 82.88 135 SER A O 1
ATOM 1103 N N . GLU A 1 136 ? 1.222 6.503 -7.124 1.00 83.88 136 GLU A N 1
ATOM 1104 C CA . GLU A 1 136 ? 0.534 7.636 -6.494 1.00 83.88 136 GLU A CA 1
ATOM 1105 C C . GLU A 1 136 ? -0.958 7.677 -6.857 1.00 83.88 136 GLU A C 1
ATOM 1107 O O . GLU A 1 136 ? -1.817 7.841 -5.991 1.00 83.88 136 GLU A O 1
ATOM 1112 N N . SER A 1 137 ? -1.269 7.460 -8.139 1.00 83.75 137 SER A N 1
ATOM 1113 C CA . SER A 1 137 ? -2.645 7.437 -8.644 1.00 83.75 137 SER A CA 1
ATOM 1114 C C . SER A 1 137 ? -3.481 6.321 -8.014 1.00 83.75 137 SER A C 1
ATOM 1116 O O . SER A 1 137 ? -4.628 6.550 -7.634 1.00 83.75 137 SER A O 1
ATOM 1118 N N . LYS A 1 138 ? -2.901 5.126 -7.846 1.00 85.38 138 LYS A N 1
ATOM 1119 C CA . LYS A 1 138 ? -3.584 3.982 -7.236 1.00 85.38 138 LYS A CA 1
ATOM 1120 C C . LYS A 1 138 ? -3.746 4.147 -5.737 1.00 85.38 138 LYS A C 1
ATOM 1122 O O . LYS A 1 138 ? -4.818 3.845 -5.231 1.00 85.38 138 LYS A O 1
ATOM 1127 N N . CYS A 1 139 ? -2.746 4.690 -5.050 1.00 90.25 139 CYS A N 1
ATOM 1128 C CA . CYS A 1 139 ? -2.854 5.003 -3.630 1.00 90.25 139 CYS A CA 1
ATOM 1129 C C . CYS A 1 139 ? -3.936 6.057 -3.365 1.00 90.25 139 CYS A C 1
ATOM 1131 O O . CYS A 1 139 ? -4.731 5.878 -2.447 1.00 90.25 139 CYS A O 1
ATOM 1133 N N . LYS A 1 140 ? -4.029 7.107 -4.196 1.00 91.56 140 LYS A N 1
ATOM 1134 C CA . LYS A 1 140 ? -5.127 8.089 -4.135 1.00 91.56 140 LYS A CA 1
ATOM 1135 C C . LYS A 1 140 ? -6.485 7.438 -4.359 1.00 91.56 140 LYS A C 1
ATOM 1137 O O . LYS A 1 140 ? -7.367 7.576 -3.520 1.00 91.56 140 LYS A O 1
ATOM 1142 N N . GLN A 1 141 ? -6.615 6.666 -5.437 1.00 91.44 141 GLN A N 1
ATOM 1143 C CA . GLN A 1 141 ? -7.860 5.981 -5.771 1.00 91.44 141 GLN A CA 1
ATOM 1144 C C . GLN A 1 141 ? -8.310 5.029 -4.652 1.00 91.44 141 GLN A C 1
ATOM 1146 O O . GLN A 1 141 ? -9.481 5.032 -4.283 1.00 91.44 141 GLN A O 1
ATOM 1151 N N . TRP A 1 142 ? -7.403 4.217 -4.110 1.00 94.56 142 TRP A N 1
ATOM 1152 C CA . TRP A 1 142 ? -7.705 3.303 -3.009 1.00 94.56 142 TRP A CA 1
ATOM 1153 C C . TRP A 1 142 ? -8.079 4.058 -1.729 1.00 94.56 142 TRP A C 1
ATOM 1155 O O . TRP A 1 142 ? -9.053 3.706 -1.067 1.00 94.56 142 TRP A O 1
ATOM 1165 N N . CYS A 1 143 ? -7.360 5.136 -1.412 1.00 95.50 143 CYS A N 1
ATOM 1166 C CA . CYS A 1 143 ? -7.652 5.954 -0.243 1.00 95.50 143 CYS A CA 1
ATOM 1167 C C . CYS A 1 143 ? -9.074 6.538 -0.300 1.00 95.50 143 CYS A C 1
ATOM 1169 O O . CYS A 1 143 ? -9.862 6.360 0.626 1.00 95.50 143 CYS A O 1
ATOM 1171 N N . GLU A 1 144 ? -9.421 7.174 -1.421 1.00 95.38 144 GLU A N 1
ATOM 1172 C CA . GLU A 1 144 ? -10.714 7.834 -1.623 1.00 95.38 144 GLU A CA 1
ATOM 1173 C C . GLU A 1 144 ? -11.885 6.846 -1.671 1.00 95.38 144 GLU A C 1
ATOM 1175 O O . GLU A 1 144 ? -12.948 7.122 -1.119 1.00 95.38 144 GLU A O 1
ATOM 1180 N N . ASN A 1 145 ? -11.703 5.691 -2.318 1.00 95.88 145 ASN A N 1
ATOM 1181 C CA . ASN A 1 145 ? -12.799 4.750 -2.562 1.00 95.88 145 ASN A CA 1
ATOM 1182 C C . ASN A 1 145 ? -12.923 3.650 -1.502 1.00 95.88 145 ASN A C 1
ATOM 1184 O O . ASN A 1 145 ? -13.971 3.007 -1.429 1.00 95.88 145 ASN A O 1
ATOM 1188 N N . VAL A 1 146 ? -11.879 3.409 -0.704 1.00 96.69 146 VAL A N 1
ATOM 1189 C CA . VAL A 1 146 ? -11.840 2.287 0.242 1.00 96.69 146 VAL A CA 1
ATOM 1190 C C . VAL A 1 146 ? -11.443 2.730 1.642 1.00 96.69 146 VAL A C 1
ATOM 1192 O O . VAL A 1 146 ? -12.236 2.526 2.556 1.00 96.69 146 VAL A O 1
ATOM 1195 N N . LEU A 1 147 ? -10.267 3.340 1.832 1.00 97.25 147 LEU A N 1
ATOM 1196 C CA . LEU A 1 147 ? -9.766 3.656 3.178 1.00 97.25 147 LEU A CA 1
ATOM 1197 C C . LEU A 1 147 ? -10.642 4.685 3.901 1.00 97.25 147 LEU A C 1
ATOM 1199 O O . LEU A 1 147 ? -11.018 4.463 5.046 1.00 97.25 147 LEU A O 1
ATOM 1203 N N . ILE A 1 148 ? -10.999 5.788 3.240 1.00 97.25 148 ILE A N 1
ATOM 1204 C CA . ILE A 1 148 ? -11.883 6.807 3.824 1.00 97.25 148 ILE A CA 1
ATOM 1205 C C . ILE A 1 148 ? -13.265 6.201 4.137 1.00 97.25 148 ILE A C 1
ATOM 1207 O O . ILE A 1 148 ? -13.688 6.281 5.289 1.00 97.25 148 ILE A O 1
ATOM 1211 N N . PRO A 1 149 ? -13.935 5.491 3.205 1.00 97.81 149 PRO A N 1
ATOM 1212 C CA . PRO A 1 149 ? -15.169 4.770 3.523 1.00 97.81 149 PRO A CA 1
ATOM 1213 C C . PRO A 1 149 ? -15.040 3.708 4.626 1.00 97.81 149 PRO A C 1
ATOM 1215 O O . PRO A 1 149 ? -16.015 3.431 5.322 1.00 97.81 149 PRO A O 1
ATOM 1218 N N . ALA A 1 150 ? -13.872 3.082 4.782 1.00 97.44 150 ALA A N 1
ATOM 1219 C CA . ALA A 1 150 ? -13.589 2.154 5.874 1.00 97.44 150 ALA A CA 1
ATOM 1220 C C . ALA A 1 150 ? -13.514 2.886 7.223 1.00 97.44 150 ALA A C 1
ATOM 1222 O O . ALA A 1 150 ? -14.122 2.444 8.198 1.00 97.44 150 ALA A O 1
ATOM 1223 N N . MET A 1 151 ? -12.843 4.040 7.264 1.00 97.50 151 MET A N 1
ATOM 1224 C CA . MET A 1 151 ? -12.834 4.921 8.434 1.00 97.50 151 MET A CA 1
ATOM 1225 C C . MET A 1 151 ? -14.244 5.426 8.763 1.00 97.50 151 MET A C 1
ATOM 1227 O O . MET A 1 151 ? -14.607 5.438 9.931 1.00 97.50 151 MET A O 1
ATOM 1231 N N . ASP A 1 152 ? -15.075 5.741 7.763 1.00 97.75 152 ASP A N 1
ATOM 1232 C CA . ASP A 1 152 ? -16.469 6.161 7.978 1.00 97.75 152 ASP A CA 1
ATOM 1233 C C . ASP A 1 152 ? -17.321 5.081 8.658 1.00 97.75 152 ASP A C 1
ATOM 1235 O O . ASP A 1 152 ? -18.187 5.401 9.475 1.00 97.75 152 ASP A O 1
ATOM 1239 N N . ILE A 1 153 ? -17.069 3.799 8.361 1.00 97.56 153 ILE A N 1
ATOM 1240 C CA . ILE A 1 153 ? -17.734 2.680 9.045 1.00 97.56 153 ILE A CA 1
ATOM 1241 C C . ILE A 1 153 ? -17.382 2.690 10.532 1.00 97.56 153 ILE A C 1
ATOM 1243 O O . ILE A 1 153 ? -18.285 2.628 11.366 1.00 97.56 153 ILE A O 1
ATOM 1247 N N . LEU A 1 154 ? -16.091 2.783 10.864 1.00 96.88 154 LEU A N 1
ATOM 1248 C CA . LEU A 1 154 ? -15.642 2.832 12.257 1.00 96.88 154 LEU A CA 1
ATOM 1249 C C . LEU A 1 154 ? -16.149 4.092 12.957 1.00 96.88 154 LEU A C 1
ATOM 1251 O O . LEU A 1 154 ? -16.635 4.008 14.079 1.00 96.88 154 LEU A O 1
ATOM 1255 N N . ASN A 1 155 ? -16.126 5.235 12.273 1.00 96.88 155 ASN A N 1
ATOM 1256 C CA . ASN A 1 155 ? -16.576 6.512 12.812 1.00 96.88 155 ASN A CA 1
ATOM 1257 C C . ASN A 1 155 ? -18.077 6.497 13.134 1.00 96.88 155 ASN A C 1
ATOM 1259 O O . ASN A 1 155 ? -18.510 7.117 14.101 1.00 96.88 155 ASN A O 1
ATOM 1263 N N . GLY A 1 156 ? -18.874 5.766 12.348 1.00 97.06 156 GLY A N 1
ATOM 1264 C CA . GLY A 1 156 ? -20.291 5.531 12.628 1.00 97.06 156 GLY A CA 1
ATOM 1265 C C . GLY A 1 156 ? -20.555 4.632 13.843 1.00 97.06 156 GLY A C 1
ATOM 1266 O O . GLY A 1 156 ? -21.666 4.654 14.372 1.00 97.06 156 GLY A O 1
ATOM 1267 N N . ILE A 1 157 ? -19.561 3.854 14.284 1.00 96.62 157 ILE A N 1
ATOM 1268 C CA . ILE A 1 157 ? -19.623 3.008 15.485 1.00 96.62 157 ILE A CA 1
ATOM 1269 C C . ILE A 1 157 ? -19.094 3.781 16.699 1.00 96.62 157 ILE A C 1
ATOM 1271 O O . ILE A 1 157 ? -19.782 3.871 17.715 1.00 96.62 157 ILE A O 1
ATOM 1275 N N . ASP A 1 158 ? -17.884 4.330 16.586 1.00 96.12 158 ASP A N 1
ATOM 1276 C CA . ASP A 1 158 ? -17.203 5.107 17.618 1.00 96.12 158 ASP A CA 1
ATOM 1277 C C . ASP A 1 158 ? -16.224 6.113 16.978 1.00 96.12 158 ASP A C 1
ATOM 1279 O O . ASP A 1 158 ? -15.137 5.775 16.490 1.00 96.12 158 ASP A O 1
ATOM 1283 N N . GLU A 1 159 ? -16.626 7.385 16.981 1.00 95.12 159 GLU A N 1
ATOM 1284 C CA . GLU A 1 159 ? -15.831 8.498 16.456 1.00 95.12 159 GLU A CA 1
ATOM 1285 C C . GLU A 1 159 ? -14.518 8.689 17.229 1.00 95.12 159 GLU A C 1
ATOM 1287 O O . GLU A 1 159 ? -13.476 8.952 16.623 1.00 95.12 159 GLU A O 1
ATOM 1292 N N . ILE A 1 160 ? -14.541 8.536 18.557 1.00 95.12 160 ILE A N 1
ATOM 1293 C CA . ILE A 1 160 ? -13.361 8.757 19.402 1.00 95.12 160 ILE A CA 1
ATOM 1294 C C . ILE A 1 160 ? -12.330 7.672 19.111 1.00 95.12 160 ILE A C 1
ATOM 1296 O O . ILE A 1 160 ? -11.165 7.983 18.860 1.00 95.12 160 ILE A O 1
ATOM 1300 N N . LEU A 1 161 ? -12.765 6.411 19.063 1.00 93.12 161 LEU A N 1
ATOM 1301 C CA . LEU A 1 161 ? -11.901 5.287 18.709 1.00 93.12 161 LEU A CA 1
ATOM 1302 C C . LEU A 1 161 ? -11.283 5.469 17.320 1.00 93.12 161 LEU A C 1
ATOM 1304 O O . LEU A 1 161 ? -10.096 5.212 17.132 1.00 93.12 161 LEU A O 1
ATOM 1308 N N . THR A 1 162 ? -12.062 5.941 16.347 1.00 95.44 162 THR A N 1
ATOM 1309 C CA . THR A 1 162 ? -11.565 6.161 14.981 1.00 95.44 162 THR A CA 1
ATOM 1310 C C . THR A 1 162 ? -10.491 7.248 14.945 1.00 95.44 162 THR A C 1
ATOM 1312 O O . THR A 1 162 ? -9.458 7.083 14.291 1.00 95.44 162 THR A O 1
ATOM 1315 N N . GLN A 1 163 ? -10.689 8.338 15.695 1.00 94.25 163 GLN A N 1
ATOM 1316 C CA . GLN A 1 163 ? -9.673 9.378 15.851 1.00 94.25 163 GLN A CA 1
ATOM 1317 C C . GLN A 1 163 ? -8.411 8.843 16.541 1.00 94.25 163 GLN A C 1
ATOM 1319 O O . GLN A 1 163 ? -7.308 9.134 16.078 1.00 94.25 163 GLN A O 1
ATOM 1324 N N . GLU A 1 164 ? -8.549 8.027 17.592 1.00 94.56 164 GLU A N 1
ATOM 1325 C CA . GLU A 1 164 ? -7.409 7.358 18.233 1.00 94.56 164 GLU A CA 1
ATOM 1326 C C . GLU A 1 164 ? -6.646 6.472 17.243 1.00 94.56 164 GLU A C 1
ATOM 1328 O O . GLU A 1 164 ? -5.420 6.556 17.179 1.00 94.56 164 GLU A O 1
ATOM 1333 N N . CYS A 1 165 ? -7.347 5.672 16.434 1.00 95.25 165 CYS A N 1
ATOM 1334 C CA . CYS A 1 165 ? -6.720 4.804 15.436 1.00 95.25 165 CYS A CA 1
ATOM 1335 C C . CYS A 1 165 ? -5.871 5.601 14.446 1.00 95.25 165 CYS A C 1
ATOM 1337 O O . CYS A 1 165 ? -4.752 5.210 14.120 1.00 95.25 165 CYS A O 1
ATOM 1339 N N . LEU A 1 166 ? -6.368 6.758 14.012 1.00 94.75 166 LEU A N 1
ATOM 1340 C CA . LEU A 1 166 ? -5.650 7.616 13.078 1.00 94.75 166 LEU A CA 1
ATOM 1341 C C . LEU A 1 166 ? -4.428 8.294 13.712 1.00 94.75 166 LEU A C 1
ATOM 1343 O O . LEU A 1 166 ? -3.394 8.430 13.065 1.00 94.75 166 LEU A O 1
ATOM 1347 N N . LEU A 1 167 ? -4.517 8.679 14.988 1.00 93.75 167 LEU A N 1
ATOM 1348 C CA . LEU A 1 167 ? -3.370 9.191 15.747 1.00 93.75 167 LEU A CA 1
ATOM 1349 C C . LEU A 1 167 ? -2.308 8.110 15.987 1.00 93.75 167 LEU A C 1
ATOM 1351 O O . LEU A 1 167 ? -1.116 8.415 16.062 1.00 93.75 167 LEU A O 1
ATOM 1355 N N . LEU A 1 168 ? -2.735 6.855 16.122 1.00 94.31 168 LEU A N 1
ATOM 1356 C CA . LEU A 1 168 ? -1.849 5.707 16.283 1.00 94.31 168 LEU A CA 1
ATOM 1357 C C . LEU A 1 168 ? -1.185 5.303 14.969 1.00 94.31 168 LEU A C 1
ATOM 1359 O O . LEU A 1 168 ? -0.033 4.876 15.035 1.00 94.31 168 LEU A O 1
ATOM 1363 N N . ASN A 1 169 ? -1.858 5.512 13.830 1.00 93.94 169 ASN A N 1
ATOM 1364 C CA . ASN A 1 169 ? -1.425 5.153 12.475 1.00 93.94 169 ASN A CA 1
ATOM 1365 C C . ASN A 1 169 ? -1.351 6.376 11.530 1.00 93.94 169 ASN A C 1
ATOM 1367 O O . ASN A 1 169 ? -2.075 6.428 10.532 1.00 93.94 169 ASN A O 1
ATOM 1371 N N . PRO A 1 170 ? -0.497 7.382 11.803 1.00 93.31 170 PRO A N 1
ATOM 1372 C CA . PRO A 1 170 ? -0.361 8.553 10.938 1.00 93.31 170 PRO A CA 1
ATOM 1373 C C . PRO A 1 170 ? 0.261 8.234 9.572 1.00 93.31 170 PRO A C 1
ATOM 1375 O O . PRO A 1 170 ? 0.155 9.057 8.664 1.00 93.31 170 PRO A O 1
ATOM 1378 N N . ILE A 1 171 ? 0.905 7.074 9.412 1.00 93.38 171 ILE A N 1
ATOM 1379 C CA . ILE A 1 171 ? 1.545 6.648 8.167 1.00 93.38 171 ILE A CA 1
ATOM 1380 C C . ILE A 1 171 ? 0.910 5.335 7.722 1.00 93.38 171 ILE A C 1
ATOM 1382 O O . ILE A 1 171 ? 0.975 4.333 8.434 1.00 93.38 171 ILE A O 1
ATOM 1386 N N . ILE A 1 172 ? 0.300 5.334 6.538 1.00 94.19 172 ILE A N 1
ATOM 1387 C CA . ILE A 1 172 ? -0.461 4.192 6.028 1.00 94.19 172 ILE A CA 1
ATOM 1388 C C . ILE A 1 172 ? 0.034 3.831 4.631 1.00 94.19 172 ILE A C 1
ATOM 1390 O O . ILE A 1 172 ? 0.057 4.671 3.733 1.00 94.19 172 ILE A O 1
ATOM 1394 N N . LEU A 1 173 ? 0.394 2.565 4.423 1.00 91.44 173 LEU A N 1
ATOM 1395 C CA . LEU A 1 173 ? 0.814 2.045 3.124 1.00 91.44 173 LEU A CA 1
ATOM 1396 C C . LEU A 1 173 ? -0.087 0.882 2.678 1.00 91.44 173 LEU A C 1
ATOM 1398 O O . LEU A 1 173 ? -0.232 -0.095 3.413 1.00 91.44 173 LEU A O 1
ATOM 1402 N N . PRO A 1 174 ? -0.677 0.941 1.471 1.00 91.69 174 PRO A N 1
ATOM 1403 C CA . PRO A 1 174 ? -1.429 -0.181 0.937 1.00 91.69 174 PRO A CA 1
ATOM 1404 C C . PRO A 1 174 ? -0.498 -1.308 0.480 1.00 91.69 174 PRO A C 1
ATOM 1406 O O . PRO A 1 174 ? 0.466 -1.102 -0.266 1.00 91.69 174 PRO A O 1
ATOM 1409 N N . LEU A 1 175 ? -0.832 -2.521 0.899 1.00 88.31 175 LEU A N 1
ATOM 1410 C CA . LEU A 1 175 ? -0.205 -3.760 0.479 1.00 88.31 175 LEU A CA 1
ATOM 1411 C C . LEU A 1 175 ? -0.969 -4.377 -0.672 1.00 88.31 175 LEU A C 1
ATOM 1413 O O . LEU A 1 175 ? -2.189 -4.532 -0.640 1.00 88.31 175 LEU A O 1
ATOM 1417 N N . HIS A 1 176 ? -0.235 -4.803 -1.683 1.00 83.69 176 HIS A N 1
ATOM 1418 C CA . HIS A 1 176 ? -0.808 -5.616 -2.731 1.00 83.69 176 HIS A CA 1
ATOM 1419 C C . HIS A 1 176 ? -1.346 -6.926 -2.152 1.00 83.69 176 HIS A C 1
ATOM 1421 O O . HIS A 1 176 ? -0.672 -7.593 -1.368 1.00 83.69 176 HIS A O 1
ATOM 1427 N N . SER A 1 177 ? -2.569 -7.276 -2.540 1.00 75.50 177 SER A N 1
ATOM 1428 C CA . SER A 1 177 ? -3.237 -8.495 -2.095 1.00 75.50 177 SER A CA 1
ATOM 1429 C C . SER A 1 177 ? -3.327 -9.492 -3.249 1.00 75.50 177 SER A C 1
ATOM 1431 O O . SER A 1 177 ? -3.775 -9.165 -4.349 1.00 75.50 177 SER A O 1
ATOM 1433 N N . GLY A 1 178 ? -2.856 -10.716 -3.005 1.00 64.88 178 GLY A N 1
ATOM 1434 C CA . GLY A 1 178 ? -2.931 -11.816 -3.964 1.00 64.88 178 GLY A CA 1
ATOM 1435 C C . GLY A 1 178 ? -4.306 -12.490 -3.974 1.00 64.88 178 GLY A C 1
ATOM 1436 O O . GLY A 1 178 ? -5.242 -12.071 -3.303 1.00 64.88 178 GLY A O 1
ATOM 1437 N N . SER A 1 179 ? -4.430 -13.593 -4.711 1.00 56.66 179 SER A N 1
ATOM 1438 C CA . SER A 1 179 ? -5.693 -14.338 -4.857 1.00 56.66 179 SER A CA 1
ATOM 1439 C C . SER A 1 179 ? -6.045 -15.262 -3.679 1.00 56.66 179 SER A C 1
ATOM 1441 O O . SER A 1 179 ? -7.165 -15.758 -3.616 1.00 56.66 179 SER A O 1
ATOM 1443 N N . ILE A 1 180 ? -5.107 -15.517 -2.758 1.00 56.81 180 ILE A N 1
ATOM 1444 C CA . ILE A 1 180 ? -5.239 -16.530 -1.688 1.00 56.81 180 ILE A CA 1
ATOM 1445 C C . ILE A 1 180 ? -5.578 -15.895 -0.322 1.00 56.81 180 ILE A C 1
ATOM 1447 O O . ILE A 1 180 ? -5.930 -16.594 0.624 1.00 56.81 180 ILE A O 1
ATOM 1451 N N . GLY A 1 181 ? -5.526 -14.567 -0.219 1.00 63.12 181 GLY A N 1
ATOM 1452 C CA . GLY A 1 181 ? -5.822 -13.820 0.999 1.00 63.12 181 GLY A CA 1
ATOM 1453 C C . GLY A 1 181 ? -5.185 -12.434 0.969 1.00 63.12 181 GLY A C 1
ATOM 1454 O O . GLY A 1 181 ? -4.356 -12.137 0.105 1.00 63.12 181 GLY A O 1
ATOM 1455 N N . PHE A 1 182 ? -5.574 -11.599 1.925 1.00 73.69 182 PHE A N 1
ATOM 1456 C CA . PHE A 1 182 ? -5.005 -10.275 2.141 1.00 73.69 182 PHE A CA 1
ATOM 1457 C C . PHE A 1 182 ? -4.405 -10.198 3.546 1.00 73.69 182 PHE A C 1
ATOM 1459 O O . PHE A 1 182 ? -4.806 -10.933 4.448 1.00 73.69 182 PHE A O 1
ATOM 1466 N N . GLY A 1 183 ? -3.396 -9.351 3.706 1.00 76.25 183 GLY A N 1
ATOM 1467 C CA . GLY A 1 183 ? -2.694 -9.166 4.967 1.00 76.25 183 GLY A CA 1
ATOM 1468 C C . GLY A 1 183 ? -2.614 -7.694 5.329 1.00 76.25 183 GLY A C 1
ATOM 1469 O O . GLY A 1 183 ? -2.585 -6.828 4.454 1.00 76.25 183 GLY A O 1
ATOM 1470 N N . SER A 1 184 ? -2.557 -7.441 6.626 1.00 80.81 184 SER A N 1
ATOM 1471 C CA . SER A 1 184 ? -2.102 -6.189 7.212 1.00 80.81 184 SER A CA 1
ATOM 1472 C C . SER A 1 184 ? -0.850 -6.459 8.044 1.00 80.81 184 SER A C 1
ATOM 1474 O O . SER A 1 184 ? -0.502 -7.620 8.298 1.00 80.81 184 SER A O 1
ATOM 1476 N N . ALA A 1 185 ? -0.110 -5.406 8.365 1.00 84.50 185 ALA A N 1
ATOM 1477 C CA . ALA A 1 185 ? 1.040 -5.492 9.249 1.00 84.50 185 ALA A CA 1
ATOM 1478 C C . ALA A 1 185 ? 1.330 -4.138 9.895 1.00 84.50 185 ALA A C 1
ATOM 1480 O O . ALA A 1 185 ? 1.018 -3.079 9.353 1.00 84.50 185 ALA A O 1
ATOM 1481 N N . SER A 1 186 ? 2.039 -4.176 11.008 1.00 83.75 186 SER A N 1
ATOM 1482 C CA . SER A 1 186 ? 2.636 -3.021 11.663 1.00 83.75 186 SER A CA 1
ATOM 1483 C C . SER A 1 186 ? 3.999 -3.430 12.212 1.00 83.75 186 SER A C 1
ATOM 1485 O O . SER A 1 186 ? 4.295 -4.616 12.373 1.00 83.75 186 SER A O 1
ATOM 1487 N N . SER A 1 187 ? 4.867 -2.447 12.436 1.00 80.69 187 SER A N 1
ATOM 1488 C CA . 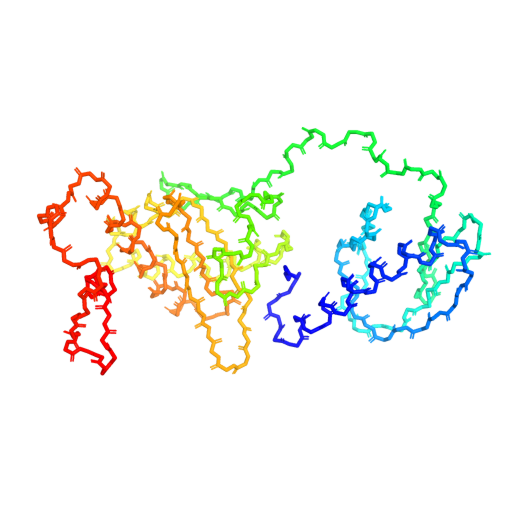SER A 1 187 ? 6.224 -2.678 12.931 1.00 80.69 187 SER A CA 1
ATOM 1489 C C . SER A 1 187 ? 6.399 -2.039 14.303 1.00 80.69 187 SER A C 1
ATOM 1491 O O . SER A 1 187 ? 6.056 -0.871 14.491 1.00 80.69 187 SER A O 1
ATOM 1493 N N . GLU A 1 188 ? 6.974 -2.796 15.237 1.00 80.00 188 GLU A N 1
ATOM 1494 C CA . GLU A 1 188 ? 7.410 -2.278 16.539 1.00 80.00 188 GLU A CA 1
ATOM 1495 C C . GLU A 1 188 ? 8.602 -1.312 16.408 1.00 80.00 188 GLU A C 1
ATOM 1497 O O . GLU A 1 188 ? 8.735 -0.386 17.207 1.00 80.00 188 GLU A O 1
ATOM 1502 N N . ASP A 1 189 ? 9.418 -1.467 15.358 1.00 81.12 189 ASP A N 1
ATOM 1503 C CA . ASP A 1 189 ? 10.575 -0.609 15.081 1.00 81.12 189 ASP A CA 1
ATOM 1504 C C . ASP A 1 189 ? 10.167 0.770 14.535 1.00 81.12 189 ASP A C 1
ATOM 1506 O O . ASP A 1 189 ? 10.915 1.743 14.663 1.00 81.12 189 ASP A O 1
ATOM 1510 N N . ILE A 1 190 ? 8.986 0.865 13.910 1.00 85.50 190 ILE A N 1
ATOM 1511 C CA . ILE A 1 190 ? 8.484 2.087 13.271 1.00 85.50 190 ILE A CA 1
ATOM 1512 C C . ILE A 1 190 ? 7.089 2.407 13.809 1.00 85.50 190 ILE A C 1
ATOM 1514 O O . ILE A 1 190 ? 6.055 2.100 13.206 1.00 85.50 190 ILE A O 1
ATOM 1518 N N . LEU A 1 191 ? 7.067 3.068 14.967 1.00 88.56 191 LEU A N 1
ATOM 1519 C CA . LEU A 1 191 ? 5.829 3.527 15.586 1.00 88.56 191 LEU A CA 1
ATOM 1520 C C . LEU A 1 191 ? 5.074 4.480 14.655 1.00 88.56 191 LEU A C 1
ATOM 1522 O O . LEU A 1 191 ? 5.611 5.480 14.182 1.00 88.56 191 LEU A O 1
ATOM 1526 N N . GLY A 1 192 ? 3.797 4.189 14.442 1.00 89.88 192 GLY A N 1
ATOM 1527 C CA . GLY A 1 192 ? 2.921 4.974 13.581 1.00 89.88 192 GLY A CA 1
ATOM 15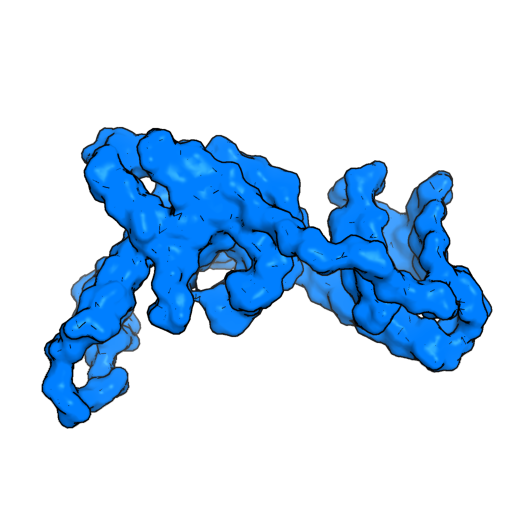28 C C . GLY A 1 192 ? 2.771 4.478 12.148 1.00 89.88 192 GLY A C 1
ATOM 1529 O O . GLY A 1 192 ? 1.932 5.018 11.428 1.00 89.88 192 GLY A O 1
ATOM 1530 N N . LEU A 1 193 ? 3.543 3.464 11.749 1.00 91.38 193 LEU A N 1
ATOM 1531 C CA . LEU A 1 193 ? 3.450 2.854 10.429 1.00 91.38 193 LEU A CA 1
ATOM 1532 C C . LEU A 1 193 ? 2.497 1.657 10.440 1.00 91.38 193 LEU A C 1
ATOM 1534 O O . LEU A 1 193 ? 2.705 0.682 11.169 1.00 91.38 193 LEU A O 1
ATOM 1538 N N . ALA A 1 194 ? 1.482 1.723 9.584 1.00 92.44 194 ALA A N 1
ATOM 1539 C CA . ALA A 1 194 ? 0.558 0.632 9.327 1.00 92.44 194 ALA A CA 1
ATOM 1540 C C . ALA A 1 194 ? 0.546 0.265 7.841 1.00 92.44 194 ALA A C 1
ATOM 1542 O O . ALA A 1 194 ? 0.491 1.116 6.949 1.00 92.44 194 ALA A O 1
ATOM 1543 N N . TYR A 1 195 ? 0.544 -1.032 7.587 1.00 92.00 195 TYR A N 1
ATOM 1544 C CA . TYR A 1 195 ? 0.354 -1.627 6.283 1.00 92.00 195 TYR A CA 1
ATOM 1545 C C . TYR A 1 195 ? -1.043 -2.233 6.219 1.00 92.00 195 TYR A C 1
ATOM 1547 O O . TYR A 1 195 ? -1.373 -3.120 7.002 1.00 92.00 195 TYR A O 1
ATOM 1555 N N . LEU A 1 196 ? -1.868 -1.757 5.291 1.00 93.25 196 LEU A N 1
ATOM 1556 C CA . LEU A 1 196 ? -3.260 -2.191 5.152 1.00 93.25 196 LEU A CA 1
ATOM 1557 C C . LEU A 1 196 ? -3.474 -2.920 3.829 1.00 93.25 196 LEU A C 1
ATOM 1559 O O . LEU A 1 196 ? -2.768 -2.637 2.861 1.00 93.25 196 LEU A O 1
ATOM 1563 N N . PRO A 1 197 ? -4.462 -3.820 3.734 1.00 91.12 197 PRO A N 1
ATOM 1564 C CA . PRO A 1 197 ? -4.721 -4.520 2.491 1.00 91.12 197 PRO A CA 1
ATOM 1565 C C . PRO A 1 197 ? -5.241 -3.549 1.423 1.00 91.12 197 PRO A C 1
ATOM 1567 O O . PRO A 1 197 ? -6.269 -2.890 1.576 1.00 91.12 197 PRO A O 1
ATOM 1570 N N . GLY A 1 198 ? -4.531 -3.481 0.302 1.00 89.38 198 GLY A N 1
ATOM 1571 C CA . GLY A 1 198 ? -4.928 -2.784 -0.918 1.00 89.38 198 GLY A CA 1
ATOM 1572 C C . GLY A 1 198 ? -6.005 -3.557 -1.680 1.00 89.38 198 GLY A C 1
ATOM 1573 O O . GLY A 1 198 ? -5.786 -3.974 -2.812 1.00 89.38 198 GLY A O 1
ATOM 1574 N N . VAL A 1 199 ? -7.143 -3.806 -1.039 1.00 89.00 199 VAL A N 1
ATOM 1575 C CA . VAL A 1 199 ? -8.323 -4.474 -1.613 1.00 89.00 199 VAL A CA 1
ATOM 1576 C C . VAL A 1 199 ? -9.467 -3.478 -1.787 1.00 89.00 199 VAL A C 1
ATOM 1578 O O . VAL A 1 199 ? -9.423 -2.384 -1.230 1.00 89.00 199 VAL A O 1
ATOM 1581 N N . ASP A 1 200 ? -10.508 -3.860 -2.528 1.00 87.44 200 ASP A N 1
ATOM 1582 C CA . ASP A 1 200 ? -11.689 -3.012 -2.766 1.00 87.44 200 ASP A CA 1
ATOM 1583 C C . ASP A 1 200 ? -12.770 -3.148 -1.670 1.00 87.44 200 ASP A C 1
ATOM 1585 O O . ASP A 1 200 ? -13.814 -2.491 -1.703 1.00 87.44 200 ASP A O 1
ATOM 1589 N N . THR A 1 201 ? -12.548 -4.014 -0.680 1.00 89.69 201 THR A N 1
ATOM 1590 C CA . THR A 1 201 ? -13.505 -4.324 0.385 1.00 89.69 201 THR A CA 1
ATOM 1591 C C . THR A 1 201 ? -13.283 -3.449 1.621 1.00 89.69 201 THR A C 1
ATOM 1593 O O . THR A 1 201 ? -12.483 -3.734 2.506 1.00 89.69 201 THR A O 1
ATOM 1596 N N . ARG A 1 202 ? -14.070 -2.374 1.734 1.00 94.44 202 ARG A N 1
ATOM 1597 C CA . ARG A 1 202 ? -13.991 -1.417 2.859 1.00 94.44 202 ARG A CA 1
ATOM 1598 C C . ARG A 1 202 ? -14.162 -2.026 4.260 1.00 94.44 202 ARG A C 1
ATOM 1600 O O . ARG A 1 202 ? -13.620 -1.478 5.207 1.00 94.44 202 ARG A O 1
ATOM 1607 N N . TYR A 1 203 ? -14.912 -3.121 4.414 1.00 93.12 203 TYR A N 1
ATOM 1608 C CA . TYR A 1 203 ? -15.089 -3.772 5.722 1.00 93.12 203 TYR A CA 1
ATOM 1609 C C . TYR A 1 203 ? -13.808 -4.463 6.183 1.00 93.12 203 TYR A C 1
ATOM 1611 O O . TYR A 1 203 ? -13.409 -4.288 7.329 1.00 93.12 203 TYR A O 1
ATOM 1619 N N . ASP A 1 204 ? -13.136 -5.159 5.268 1.00 90.75 204 ASP A N 1
ATOM 1620 C CA . ASP A 1 204 ? -11.858 -5.810 5.547 1.00 90.75 204 ASP A CA 1
ATOM 1621 C C . ASP A 1 204 ? -10.788 -4.762 5.880 1.00 90.75 204 ASP A C 1
ATOM 1623 O O . ASP A 1 204 ? -10.044 -4.900 6.847 1.00 90.75 204 ASP A O 1
ATOM 1627 N N . VAL A 1 205 ? -10.762 -3.650 5.133 1.00 95.12 205 VAL A N 1
ATOM 1628 C CA . VAL A 1 205 ? -9.863 -2.523 5.427 1.00 95.12 205 VAL A CA 1
ATOM 1629 C C . VAL A 1 205 ? -10.197 -1.864 6.768 1.00 95.12 205 VAL A C 1
ATOM 1631 O O . VAL A 1 205 ? -9.276 -1.477 7.480 1.00 95.12 205 VAL A O 1
ATOM 1634 N N . ALA A 1 206 ? -11.475 -1.746 7.141 1.00 95.94 206 ALA A N 1
ATOM 1635 C CA . ALA A 1 206 ? -11.884 -1.173 8.426 1.00 95.94 206 ALA A CA 1
ATOM 1636 C C . ALA A 1 206 ? -11.424 -2.044 9.602 1.00 95.94 206 ALA A C 1
ATOM 1638 O O . ALA A 1 206 ? -10.856 -1.527 10.563 1.00 95.94 206 ALA A O 1
ATOM 1639 N N . GLU A 1 207 ? -11.626 -3.361 9.504 1.00 93.69 207 GLU A N 1
ATOM 1640 C CA . GLU A 1 207 ? -11.143 -4.321 10.497 1.00 93.69 207 GLU A CA 1
ATOM 1641 C C . GLU A 1 207 ? -9.618 -4.249 10.621 1.00 93.69 207 GLU A C 1
ATOM 1643 O O . GLU A 1 207 ? -9.110 -4.031 11.720 1.00 93.69 207 GLU A O 1
ATOM 1648 N N . CYS A 1 208 ? -8.892 -4.332 9.500 1.00 93.38 208 CYS A N 1
ATOM 1649 C CA . CYS A 1 208 ? -7.434 -4.225 9.483 1.00 93.38 208 CYS A CA 1
ATOM 1650 C C . CYS A 1 208 ? -6.930 -2.876 10.017 1.00 93.38 208 CYS A C 1
ATOM 1652 O O . CYS A 1 208 ? -5.920 -2.830 10.709 1.00 93.38 208 CYS A O 1
ATOM 1654 N N . PHE A 1 209 ? -7.609 -1.765 9.731 1.00 95.62 209 PHE A N 1
ATOM 1655 C CA . PHE A 1 209 ? -7.186 -0.454 10.223 1.00 95.62 209 PHE A CA 1
ATOM 1656 C C . PHE A 1 209 ? -7.268 -0.358 11.750 1.00 95.62 209 PHE A C 1
ATOM 1658 O O . PHE A 1 209 ? -6.322 0.114 12.384 1.00 95.62 209 PHE A O 1
ATOM 1665 N N . LEU A 1 210 ? -8.363 -0.848 12.339 1.00 94.94 210 LEU A N 1
ATOM 1666 C CA . LEU A 1 210 ? -8.506 -0.946 13.791 1.00 94.94 210 LEU A CA 1
ATOM 1667 C C . LEU A 1 210 ? -7.479 -1.925 14.383 1.00 94.94 210 LEU A C 1
ATOM 1669 O O . LEU A 1 210 ? -6.818 -1.593 15.363 1.00 94.94 210 LEU A O 1
ATOM 1673 N N . HIS A 1 211 ? -7.318 -3.095 13.762 1.00 91.81 211 HIS A N 1
ATOM 1674 C CA . HIS A 1 211 ? -6.353 -4.132 14.141 1.00 91.81 211 HIS A CA 1
ATOM 1675 C C . HIS A 1 211 ? -4.933 -3.556 14.253 1.00 91.81 211 HIS A C 1
ATOM 1677 O O . HIS A 1 211 ? -4.322 -3.561 15.321 1.00 91.81 211 HIS A O 1
ATOM 1683 N N . GLU A 1 212 ? -4.432 -2.935 13.184 1.00 91.88 212 GLU A N 1
ATOM 1684 C CA . GLU A 1 212 ? -3.079 -2.375 13.187 1.00 91.88 212 GLU A CA 1
ATOM 1685 C C . GLU A 1 212 ? -2.929 -1.184 14.141 1.00 91.88 212 GLU A C 1
ATOM 1687 O O . GLU A 1 212 ? -1.857 -0.983 14.711 1.00 91.88 212 GLU A O 1
ATOM 1692 N N . ALA A 1 213 ? -3.993 -0.407 14.382 1.00 93.44 213 ALA A N 1
ATOM 1693 C CA . ALA A 1 213 ? -3.966 0.642 15.402 1.00 93.44 213 ALA A CA 1
ATOM 1694 C C . ALA A 1 213 ? -3.787 0.068 16.814 1.00 93.44 213 ALA A C 1
ATOM 1696 O O . ALA A 1 213 ? -3.041 0.630 17.619 1.00 93.44 213 ALA A O 1
ATOM 1697 N N . LEU A 1 214 ? -4.440 -1.053 17.125 1.00 91.19 214 LEU A N 1
ATOM 1698 C CA . LEU A 1 214 ? -4.299 -1.726 18.416 1.00 91.19 214 LEU A CA 1
ATOM 1699 C C . LEU A 1 214 ? -2.886 -2.283 18.606 1.00 91.19 214 LEU A C 1
ATOM 1701 O O . LEU A 1 214 ? -2.300 -2.070 19.669 1.00 91.19 214 LEU A O 1
ATOM 1705 N N . HIS A 1 215 ? -2.292 -2.870 17.564 1.00 88.25 215 HIS A N 1
ATOM 1706 C CA . HIS A 1 215 ? -0.873 -3.235 17.576 1.00 88.25 215 HIS A CA 1
ATOM 1707 C C . HIS A 1 215 ? 0.024 -2.028 17.873 1.00 88.25 215 HIS A C 1
ATOM 1709 O O . HIS A 1 215 ? 0.838 -2.051 18.796 1.00 88.25 215 HIS A O 1
ATOM 1715 N N . GLN A 1 216 ? -0.192 -0.923 17.166 1.00 89.62 216 GLN A N 1
ATOM 1716 C CA . GLN A 1 216 ? 0.550 0.318 17.358 1.00 89.62 216 GLN A CA 1
ATOM 1717 C C . GLN A 1 216 ? 0.360 0.922 18.764 1.00 89.62 216 GLN A C 1
ATOM 1719 O O . GLN A 1 216 ? 1.284 1.533 19.317 1.00 89.62 216 GLN A O 1
ATOM 1724 N N . LYS A 1 217 ? -0.807 0.735 19.390 1.00 90.44 217 LYS A N 1
ATOM 1725 C CA . LYS A 1 217 ? -1.049 1.092 20.796 1.00 90.44 217 LYS A CA 1
ATOM 1726 C C . LYS A 1 217 ? -0.235 0.206 21.734 1.00 90.44 217 LYS A C 1
ATOM 1728 O O . LYS A 1 217 ? 0.409 0.730 22.641 1.00 90.44 217 LYS A O 1
ATOM 1733 N N . LEU A 1 218 ? -0.229 -1.105 21.499 1.00 85.44 218 LEU A N 1
ATOM 1734 C CA . LEU A 1 218 ? 0.507 -2.069 22.310 1.00 85.44 218 LEU A CA 1
ATOM 1735 C C . LEU A 1 218 ? 2.017 -1.814 22.270 1.00 85.44 218 LEU A C 1
ATOM 1737 O O . LEU A 1 218 ? 2.624 -1.692 23.332 1.00 85.44 218 LEU A O 1
ATOM 1741 N N . PHE A 1 219 ? 2.595 -1.617 21.080 1.00 86.00 219 PHE A N 1
ATOM 1742 C CA . PHE A 1 219 ? 4.023 -1.313 20.924 1.00 86.00 219 PHE A CA 1
ATOM 1743 C C . PHE A 1 219 ? 4.435 -0.082 21.738 1.00 86.00 219 PHE A C 1
ATOM 1745 O O . PHE A 1 219 ? 5.453 -0.088 22.428 1.00 86.00 219 PHE A O 1
ATOM 1752 N N . ARG A 1 220 ? 3.605 0.971 21.742 1.00 87.31 220 ARG A N 1
ATOM 1753 C CA . ARG A 1 220 ? 3.860 2.175 22.551 1.00 87.31 220 ARG A CA 1
ATOM 1754 C C . ARG A 1 220 ? 3.852 1.878 24.048 1.00 87.31 220 ARG A C 1
ATOM 1756 O O . ARG A 1 220 ? 4.701 2.405 24.765 1.00 87.31 220 ARG A O 1
ATOM 1763 N N . ILE A 1 221 ? 2.931 1.046 24.532 1.00 84.44 221 ILE A N 1
ATOM 1764 C CA . ILE A 1 221 ? 2.898 0.688 25.955 1.00 84.44 221 ILE A CA 1
ATOM 1765 C C . ILE A 1 221 ? 4.153 -0.114 26.324 1.00 84.44 221 ILE A C 1
ATOM 1767 O O . ILE A 1 221 ? 4.789 0.204 27.327 1.00 84.44 221 ILE A O 1
ATOM 1771 N N . GLU A 1 222 ? 4.562 -1.067 25.484 1.00 78.00 222 GLU A N 1
ATOM 1772 C CA . GLU A 1 222 ? 5.766 -1.882 25.702 1.00 78.00 222 GLU A CA 1
ATOM 1773 C C . GLU A 1 222 ? 7.057 -1.065 25.683 1.00 78.00 222 GLU A C 1
ATOM 1775 O O . GLU A 1 222 ? 7.970 -1.334 26.461 1.00 78.00 222 GLU A O 1
ATOM 1780 N N . THR A 1 223 ? 7.129 -0.014 24.860 1.00 78.38 223 THR A N 1
ATOM 1781 C CA . THR A 1 223 ? 8.287 0.895 24.885 1.00 78.38 223 THR A CA 1
ATOM 1782 C C . THR A 1 223 ? 8.388 1.694 26.186 1.00 78.38 223 THR A C 1
ATOM 1784 O O . THR A 1 223 ? 9.485 2.073 26.597 1.00 78.38 223 THR A O 1
ATOM 1787 N N . GLY A 1 224 ? 7.254 1.972 26.838 1.00 76.31 224 GLY A N 1
ATOM 1788 C CA . GLY A 1 224 ? 7.201 2.766 28.063 1.00 76.31 224 GLY A CA 1
ATOM 1789 C C . GLY A 1 224 ? 7.304 1.940 29.344 1.00 76.31 224 GLY A C 1
ATOM 1790 O O . GLY A 1 224 ? 7.756 2.455 30.368 1.00 76.31 224 GLY A O 1
ATOM 1791 N N . ILE A 1 225 ? 6.862 0.681 29.312 1.00 77.38 225 ILE A N 1
ATOM 1792 C CA . ILE A 1 225 ? 6.764 -0.194 30.480 1.00 77.38 225 ILE A CA 1
ATOM 1793 C C . ILE A 1 225 ? 7.133 -1.619 30.066 1.00 77.38 225 ILE A C 1
ATOM 1795 O O . ILE A 1 225 ? 6.496 -2.209 29.198 1.00 77.38 225 ILE A O 1
ATOM 1799 N N . ASN A 1 226 ? 8.095 -2.221 30.769 1.00 68.69 226 ASN A N 1
ATOM 1800 C CA . ASN A 1 226 ? 8.312 -3.659 30.670 1.00 68.69 226 ASN A CA 1
ATOM 1801 C C . ASN A 1 226 ? 7.131 -4.382 31.326 1.00 68.69 226 ASN A C 1
ATOM 1803 O O . ASN A 1 226 ? 6.966 -4.323 32.546 1.00 68.69 226 ASN A O 1
ATOM 1807 N N . PHE A 1 227 ? 6.329 -5.092 30.534 1.00 68.19 227 PHE A N 1
ATOM 1808 C CA . PHE A 1 227 ? 5.273 -5.956 31.072 1.00 68.19 227 PHE A CA 1
ATOM 1809 C C . PHE A 1 227 ? 5.815 -7.151 31.861 1.00 68.19 227 PHE A C 1
ATOM 1811 O O . PHE A 1 227 ? 5.088 -7.753 32.649 1.00 68.19 227 PHE A O 1
ATOM 1818 N N . PHE A 1 228 ? 7.091 -7.475 31.664 1.00 66.69 228 PHE A N 1
ATOM 1819 C CA . PHE A 1 228 ? 7.745 -8.630 32.249 1.00 66.69 228 PHE A CA 1
ATOM 1820 C C . PHE A 1 228 ? 8.966 -8.242 33.077 1.00 66.69 228 PHE A C 1
ATOM 1822 O O . PHE A 1 228 ? 9.625 -7.230 32.829 1.00 66.69 228 PHE A O 1
ATOM 1829 N N . GLU A 1 229 ? 9.299 -9.085 34.051 1.00 64.12 229 GLU A N 1
ATOM 1830 C CA . GLU A 1 229 ? 10.554 -8.961 34.782 1.00 64.12 229 GLU A CA 1
ATOM 1831 C C . GLU A 1 229 ? 11.739 -9.218 33.838 1.00 64.12 229 GLU A C 1
ATOM 1833 O O . GLU A 1 229 ? 11.640 -9.982 32.880 1.00 64.12 229 GLU A O 1
ATOM 1838 N N . ASN A 1 230 ? 12.902 -8.626 34.125 1.00 61.34 230 ASN A N 1
ATOM 1839 C CA . ASN A 1 230 ? 14.089 -8.703 33.255 1.00 61.34 230 ASN A CA 1
ATOM 1840 C C . ASN A 1 230 ? 14.579 -10.138 32.948 1.00 61.34 230 ASN A C 1
ATOM 1842 O O . ASN A 1 230 ? 15.385 -10.319 32.038 1.00 61.34 230 ASN A O 1
ATOM 1846 N N . ASN A 1 231 ? 14.112 -11.140 33.700 1.00 61.72 231 ASN A N 1
ATOM 1847 C CA . ASN A 1 231 ? 14.479 -12.550 33.554 1.00 61.72 231 ASN A CA 1
ATOM 1848 C C . ASN A 1 231 ? 13.358 -13.420 32.960 1.00 61.72 231 ASN A C 1
ATOM 1850 O O . ASN A 1 231 ? 13.521 -14.639 32.884 1.00 61.72 231 ASN A O 1
ATOM 1854 N N . SER A 1 232 ? 12.226 -12.834 32.565 1.00 60.06 232 SER A N 1
ATOM 1855 C CA . SER A 1 232 ? 11.169 -13.580 31.887 1.00 60.06 232 SER A CA 1
ATOM 1856 C C . SER A 1 232 ? 11.667 -14.069 30.517 1.00 60.06 232 SER A C 1
ATOM 1858 O O . SER A 1 232 ? 12.312 -13.307 29.788 1.00 60.06 232 SER A O 1
ATOM 1860 N N . PRO A 1 233 ? 11.406 -15.332 30.139 1.00 59.12 233 PRO A N 1
ATOM 1861 C CA . PRO A 1 233 ? 11.815 -15.853 28.844 1.00 59.12 233 PRO A CA 1
ATOM 1862 C C . PRO A 1 233 ? 11.133 -15.070 27.716 1.00 59.12 233 PRO A C 1
ATOM 1864 O O . PRO A 1 233 ? 9.911 -15.057 27.603 1.00 59.12 233 PRO A O 1
ATOM 1867 N N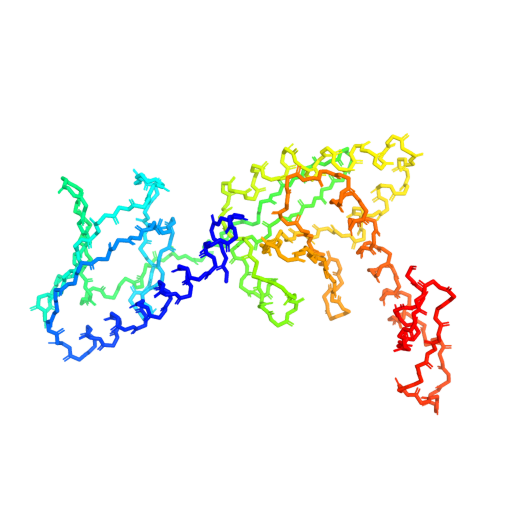 . LYS A 1 234 ? 11.929 -14.459 26.829 1.00 56.56 234 LYS A N 1
ATOM 1868 C CA . LYS A 1 234 ? 11.420 -13.712 25.660 1.00 56.56 234 LYS A CA 1
ATOM 1869 C C . LYS A 1 234 ? 10.637 -14.578 24.661 1.00 56.56 234 LYS A C 1
ATOM 1871 O O . LYS A 1 234 ? 9.950 -14.045 23.801 1.00 56.56 234 LYS A O 1
ATOM 1876 N N . GLU A 1 235 ? 10.753 -15.901 24.760 1.00 62.03 235 GLU A N 1
ATOM 1877 C CA . GLU A 1 235 ? 10.095 -16.867 23.873 1.00 62.03 235 GLU A CA 1
ATOM 1878 C C . GLU A 1 235 ? 8.830 -17.498 24.476 1.00 62.03 235 GLU A C 1
ATOM 1880 O O . GLU A 1 235 ? 8.325 -18.483 23.931 1.00 62.03 235 GLU A O 1
ATOM 1885 N N . GLU A 1 236 ? 8.309 -16.989 25.600 1.00 60.91 236 GLU A N 1
ATOM 1886 C CA . GLU A 1 236 ? 7.047 -17.501 26.139 1.00 60.91 236 GLU A CA 1
ATOM 1887 C C . GLU A 1 236 ? 5.923 -17.335 25.108 1.00 60.91 236 GLU A C 1
ATOM 1889 O O . GLU A 1 236 ? 5.578 -16.230 24.686 1.00 60.91 236 GLU A O 1
ATOM 1894 N N . LYS A 1 237 ? 5.363 -18.470 24.677 1.00 64.31 237 LYS A N 1
ATOM 1895 C CA . LYS A 1 237 ? 4.210 -18.505 23.784 1.00 64.31 237 LYS A CA 1
ATOM 1896 C C . LYS A 1 237 ? 2.968 -18.827 24.597 1.00 64.31 237 LYS A C 1
ATOM 1898 O O . LYS A 1 237 ? 2.918 -19.871 25.248 1.00 64.31 237 LYS A O 1
ATOM 1903 N N . TYR A 1 238 ? 1.956 -17.979 24.512 1.00 68.38 238 TYR A N 1
ATOM 1904 C CA . TYR A 1 238 ? 0.663 -18.210 25.135 1.00 68.38 238 TYR A CA 1
ATOM 1905 C C . TYR A 1 238 ? -0.387 -18.564 24.079 1.00 68.38 238 TYR A C 1
ATOM 1907 O O . TYR A 1 238 ? -0.195 -18.388 22.872 1.00 68.38 238 TYR A O 1
ATOM 1915 N N . TYR A 1 239 ? -1.487 -19.144 24.544 1.00 62.75 239 TYR A N 1
ATOM 1916 C CA . TYR A 1 239 ? -2.608 -19.538 23.703 1.00 62.75 239 TYR A CA 1
ATOM 1917 C C . TYR A 1 239 ? -3.725 -18.509 23.849 1.00 62.75 239 TYR A C 1
ATOM 1919 O O . TYR A 1 239 ? -4.144 -18.200 24.964 1.00 62.75 239 TYR A O 1
ATOM 1927 N N . SER A 1 240 ? -4.214 -17.994 22.722 1.00 58.66 240 SER A N 1
ATOM 1928 C CA . SER A 1 240 ? -5.446 -17.205 22.685 1.00 58.66 240 SER A CA 1
ATOM 1929 C C . SER A 1 240 ? -6.650 -18.153 22.646 1.00 58.66 240 SER A C 1
ATOM 1931 O O . SER A 1 240 ? -6.615 -19.120 21.887 1.00 58.66 240 SER A O 1
ATOM 1933 N N . PRO A 1 241 ? -7.744 -17.894 23.386 1.00 58.38 241 PRO A N 1
ATOM 1934 C CA . PRO A 1 241 ? -8.962 -18.707 23.301 1.00 58.38 241 PRO A CA 1
ATOM 1935 C C . PRO A 1 241 ? -9.619 -18.682 21.908 1.00 58.38 241 PRO A C 1
ATOM 1937 O O . PRO A 1 241 ? -10.491 -19.501 21.629 1.00 58.38 241 PRO A O 1
ATOM 1940 N N . TRP A 1 242 ? -9.189 -17.772 21.030 1.00 52.91 242 TRP A N 1
ATOM 1941 C CA . TRP A 1 242 ? -9.725 -17.582 19.682 1.00 52.91 242 TRP A CA 1
ATOM 1942 C C . TRP A 1 242 ? -8.869 -18.213 18.576 1.00 52.91 242 TRP A C 1
ATOM 1944 O O . TRP A 1 242 ? -9.254 -18.169 17.409 1.00 52.91 242 TRP A O 1
ATOM 1954 N N . ARG A 1 243 ? -7.705 -18.793 18.907 1.00 54.78 243 ARG A N 1
ATOM 1955 C CA . ARG A 1 243 ? -6.777 -19.386 17.930 1.00 54.78 243 ARG A CA 1
ATOM 1956 C C . ARG A 1 243 ? -6.120 -20.654 18.462 1.00 54.78 243 ARG A C 1
ATOM 1958 O O . ARG A 1 243 ? -5.959 -20.842 19.660 1.00 54.78 243 ARG A O 1
ATOM 1965 N N . THR A 1 244 ? -5.703 -21.528 17.551 1.00 63.16 244 THR A N 1
ATOM 1966 C CA . THR A 1 244 ? -5.067 -22.811 17.895 1.00 63.16 244 THR A CA 1
ATOM 1967 C C . THR A 1 244 ? -3.538 -22.762 17.891 1.00 63.16 244 THR A C 1
ATOM 1969 O O . THR A 1 244 ? -2.910 -23.710 18.357 1.00 63.16 244 THR A O 1
ATOM 1972 N N . ASP A 1 245 ? -2.922 -21.702 17.354 1.00 61.00 245 ASP A N 1
ATOM 1973 C CA . ASP A 1 245 ? -1.466 -21.548 17.284 1.00 61.00 245 ASP A CA 1
ATOM 1974 C C . ASP A 1 245 ? -0.900 -20.707 18.451 1.00 61.00 245 ASP A C 1
ATOM 1976 O O . ASP A 1 245 ? -1.444 -19.643 18.748 1.00 61.00 245 ASP A O 1
ATOM 1980 N N . PRO A 1 246 ? 0.186 -21.153 19.121 1.00 59.44 246 PRO A N 1
ATOM 1981 C CA . PRO A 1 246 ? 0.787 -20.436 20.245 1.00 59.44 246 PRO A CA 1
ATOM 1982 C C . PRO A 1 246 ? 1.617 -19.235 19.772 1.00 59.44 246 PRO A C 1
ATOM 1984 O O . PRO A 1 246 ? 2.378 -19.333 18.803 1.00 59.44 246 PRO A O 1
ATOM 1987 N N . ARG A 1 247 ? 1.506 -18.107 20.479 1.00 65.25 247 ARG A N 1
ATOM 1988 C CA . ARG A 1 247 ? 2.061 -16.810 20.065 1.00 65.25 247 ARG A CA 1
ATOM 1989 C C . ARG A 1 247 ? 2.720 -16.052 21.227 1.00 65.25 247 ARG A C 1
ATOM 1991 O O . ARG A 1 247 ? 2.333 -16.275 22.369 1.00 65.25 247 ARG A O 1
ATOM 1998 N N . PRO A 1 248 ? 3.682 -15.151 20.974 1.00 66.38 248 PRO A N 1
ATOM 1999 C CA . PRO A 1 248 ? 4.152 -14.206 21.993 1.00 66.38 248 PRO A CA 1
ATOM 2000 C C . PRO A 1 248 ? 2.994 -13.357 22.541 1.00 66.38 248 PRO A C 1
ATOM 2002 O O . PRO A 1 248 ? 2.010 -13.153 21.829 1.00 66.38 248 PRO A O 1
ATOM 2005 N N . LEU A 1 249 ? 3.105 -12.825 23.768 1.00 64.75 249 LEU A N 1
ATOM 2006 C CA . LEU A 1 249 ? 2.036 -12.023 24.399 1.00 64.75 249 LEU A CA 1
ATOM 2007 C C . LEU A 1 249 ? 1.560 -10.858 23.511 1.00 64.75 249 LEU A C 1
ATOM 2009 O O . LEU A 1 249 ? 0.360 -10.592 23.434 1.00 64.75 249 LEU A O 1
ATOM 2013 N N . GLN A 1 250 ? 2.493 -10.235 22.788 1.00 59.50 250 GLN A N 1
ATOM 2014 C CA . GLN A 1 250 ? 2.258 -9.164 21.813 1.00 59.50 250 GLN A CA 1
ATOM 2015 C C . GLN A 1 250 ? 1.187 -9.494 20.763 1.00 59.50 250 GLN A C 1
ATOM 2017 O O . GLN A 1 250 ? 0.509 -8.616 20.246 1.00 59.50 250 GLN A O 1
ATOM 2022 N N . MET A 1 251 ? 1.032 -10.774 20.436 1.00 59.38 251 MET A N 1
ATOM 2023 C CA . MET A 1 251 ? 0.092 -11.272 19.430 1.00 59.38 251 MET A CA 1
ATOM 2024 C C . MET A 1 251 ? -1.173 -11.884 20.064 1.00 59.38 251 MET A C 1
ATOM 2026 O O . MET A 1 251 ? -1.942 -12.562 19.384 1.00 59.38 251 MET A O 1
ATOM 2030 N N . ILE A 1 252 ? -1.361 -11.698 21.375 1.00 61.00 252 ILE A N 1
ATOM 2031 C CA . ILE A 1 252 ? -2.498 -12.206 22.166 1.00 61.00 252 ILE A CA 1
ATOM 2032 C C . ILE A 1 252 ? -3.322 -11.063 22.733 1.00 61.00 252 ILE A C 1
ATOM 2034 O O . ILE A 1 252 ? -4.545 -11.162 22.772 1.00 61.00 252 ILE A O 1
ATOM 2038 N N . LEU A 1 253 ? -2.659 -9.980 23.141 1.00 54.34 253 LEU A N 1
ATOM 2039 C CA . LEU A 1 253 ? -3.285 -8.682 23.382 1.00 54.34 253 LEU A CA 1
ATOM 2040 C C . LEU A 1 253 ? -3.542 -7.991 22.033 1.00 54.34 253 LEU A C 1
ATOM 2042 O O . LEU A 1 253 ? -3.044 -6.898 21.785 1.00 54.34 253 LEU A O 1
ATOM 2046 N N . HIS A 1 254 ? -4.250 -8.686 21.146 1.00 52.03 254 HIS A N 1
ATOM 2047 C CA . HIS A 1 254 ? -4.700 -8.176 19.863 1.00 52.03 254 HIS A CA 1
ATOM 2048 C C . HIS A 1 254 ? -6.223 -8.041 19.883 1.00 52.03 254 HIS A C 1
ATOM 2050 O O . HIS A 1 254 ? -6.892 -9.088 20.050 1.00 52.03 254 HIS A O 1
#

pLDDT: mean 78.82, std 14.73, range [33.94, 97.81]

Radius of gyration: 21.97 Å; chains: 1; bounding box: 49×40×68 Å

InterPro domains:
  IPR026337 Alpha-ketoglutarate-HExxH-type peptide, beta-hydroxylase domain [TIGR04267] (168-254)

Sequence (254 aa):
FVDSLEPDRVIELHLLELFGIWVDFMVQQKKPFDLSLNIKMPDLLKLGSLGHIKFQNYSKDKLLWSISYNGADILSFAEKEHIITVNPLINNYSEGNLNRDFSINFRYNNSSFEIPVNDNALCEPYYANAAIVRSESKCKQWCENVLIPAMDILNGIDEILTQECLLLNPIILPLHSGSIGFGSASSEDILGLAYLPGVDTRYDVAECFLHEALHQKLFRIETGINFFENNSPKEEKYYSPWRTDPRPLQMILH

Foldseek 3Di:
DFQDLAQVRVVLVVVLQVVLQVQLVCQVVLNKDKDKDQAQDHQWGHNVQLGIDGPPPDDRHRFIWIWIDPSAFWTWTDGDPDIDIDGSVPSPPVPDPPPQPDWDWDDDDPDIATASLRDCVLLPCVQPPAHWHNNPVLVVVLCVQAVNVLLVVVCVVPVVLSVLLCVQARYEIEGRDHPPDFDKGDDLVDGNHIYAHSDNHNPRRNVRSSVRSQLSVLSVVCVVDPPDDPPPDQPDWDDAPVDDDTHGVSVRSD

Organism: NCBI:txid408172